Protein 6QE8 (pdb70)

Sequence (183 aa):
AGINYVQNYNGNLGDFTYDESAGTFSMYWEDGVSSDFVVGLGWTTGSSNAITYSAEYSASGSSSYLAVYGWVNYPQAEYYIVEDYGDYNPCSSSATSLGTVYSDGSTYQVCTDTRTNEPSITGTSTFTQYFSVRESSTRTSGTVTVANHFNFWAQHGFGNSDFNYQVMAVEAWSGAGSASVTISS

InterPro domains:
  IPR001137 Glycoside hydrolase family 11 [PR00911] (93-102)
  IPR001137 Glycoside hydrolase family 11 [PR00911] (103-113)
  IPR001137 Glycoside hydrolase family 11 [PR00911] (131-137)
  IPR001137 Glycoside hydrolase family 11 [PR00911] (151-156)
  IPR001137 Glycoside hydrolase family 11 [PR00911] (156-165)
  IPR001137 Glycoside hydrolase family 11 [PR00911] (179-187)
  IPR001137 Glycoside hydrolase family 11 [PTHR46828] (28-210)
  IPR013319 Glycoside hydrolase family 11/12 [G3DSA:2.60.120.180] (28-211)
  IPR013320 Concanavalin A-like le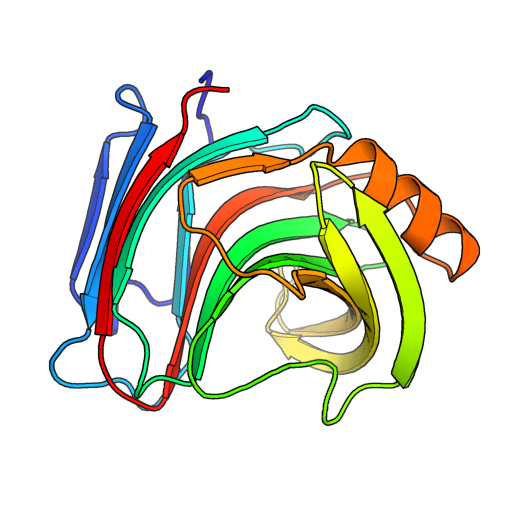ctin/glucanase domain superfamily [SSF49899] (31-209)
  IPR018208 Glycoside hydrolase family 11, active site 1 [PS00776] (103-113)
  IPR033119 Glycoside hydrolase family 11, active site 2 [PS00777] (194-205)
  IPR033123 Glycosyl hydrolase 11 domain [PF00457] (32-208)
  IPR033123 Glycosyl hydrolase 11 domain [PS51761] (19-210)

Organism: Aspergillus niger (NCBI:txid5061)

B-factor: mean 35.9, std 10.36, range [20.46, 87.87]

CATH classification: 2.60.120.180

Solvent-accessible surface area: 7650 Å² total; per-residue (Å²): 65,59,21,91,59,39,10,88,93,57,3,143,60,21,96,35,86,103,68,72,118,53,0,46,6,17,0,87,5,116,155,27,17,117,56,38,0,5,0,0,0,0,40,76,90,4,41,55,108,43,2,41,5,53,12,128,28,73,5,107,54,0,12,0,8,0,2,0,9,0,5,0,53,168,84,26,2,19,0,8,0,0,0,23,60,16,94,82,31,3,19,95,86,18,88,81,34,35,76,22,149,2,42,54,6,44,0,62,1,0,22,47,78,83,86,109,63,76,23,56,89,54,96,23,70,10,40,27,11,10,0,2,14,105,70,64,52,43,58,21,54,0,44,0,31,58,0,1,86,34,0,39,135,77,54,7,33,48,65,82,31,48,18,4,0,0,2,0,15,0,66,50,30,39,8,19,4,41,2,56,3,72,71

Radius of gyration: 14.86 Å; Cα contacts (8 Å, |Δi|>4): 510; chains: 1; bounding box: 32×35×30 Å

Foldseek 3Di:
DPWPDWAWFPLVQFPWADDRVQQKIKHFFAVKAQFKIKTFIHFQFDALDKWWKAKDWWAQFFQKFQWWWFWAPPPTETETEGQDGYDDDVLVPFAWPAWFDDFHFIWTKGKDWDAQPQDPVGGHIHMYIYTHTPPHDRTGMGSSNRRLVSVVVVPRPNDRIGTIGRIMMTNTHGIMMMMHIDD

Secondary structure (DSSP, 8-state):
----EEEEESGGGSEEEEETTTTEEEEE-TT-BSS-EEEEEEESS--S--EEEEEEEE-TTSEEEEEEEEEETTTTEEEEEEEEESS--HHHHSEEEEEEEETTEEEEEEEEEEEEEEETTEEEEEEEEEEEESS--SEEEE-HHHHHHHHHTTT---SSEEEEEEEEEEEEB--EEEEEE--

Structure (mmCIF, N/CA/C/O backbone):
data_6QE8
#
_entry.id   6QE8
#
_cell.length_a   67.508
_cell.length_b   67.508
_cell.length_c   165.752
_cell.angle_alpha   90.00
_cell.angle_beta   90.00
_cell.angle_gamma   120.00
#
_symmetry.space_group_name_H-M   'P 65 2 2'
#
loop_
_entity.id
_entity.type
_entity.pdbx_description
1 polymer 'Endo-1,4-beta-xylanase A'
2 non-polymer '2-(N-MORPHOLINO)-ETHANESULFONIC ACID'
3 non-polymer 'SULFATE ION'
4 non-polymer (1~{R},3~{S},4~{R},5~{R})-5-[(2~{S},3~{R},4~{S},5~{R})-3,4,5-tris(oxidanyl)oxan-2-yl]oxycyclohexane-1,2,3,4-tetrol
5 water water
#
loop_
_atom_site.group_PDB
_atom_site.id
_atom_site.type_symbol
_atom_site.label_atom_id
_atom_site.label_alt_id
_atom_site.label_comp_id
_atom_site.label_asym_id
_atom_site.label_entity_id
_atom_site.label_seq_id
_atom_site.pdbx_PDB_ins_code
_atom_site.Cartn_x
_atom_site.Cartn_y
_atom_site.Cartn_z
_atom_site.occupancy
_atom_site.B_iso_or_equiv
_atom_site.auth_seq_id
_atom_site.auth_comp_id
_atom_site.auth_asym_id
_atom_site.auth_atom_id
_atom_site.pdbx_PDB_model_num
ATOM 1 N N . ALA A 1 29 ? -27.802 28.202 7.880 1.00 53.61 29 ALA A N 1
ATOM 2 C CA . ALA A 1 29 ? -26.798 27.175 7.416 1.00 54.56 29 ALA A CA 1
ATOM 3 C C . ALA A 1 29 ? -26.659 26.060 8.468 1.00 52.91 29 ALA A C 1
ATOM 4 O O . ALA A 1 29 ? -26.337 24.895 8.082 1.00 50.50 29 ALA A O 1
ATOM 6 N N . GLY A 1 30 ? -26.910 26.366 9.745 1.00 46.83 30 GLY A N 1
ATOM 7 C CA . GLY A 1 30 ? -26.819 25.371 10.835 1.00 41.47 30 GLY A CA 1
ATOM 8 C C . GLY A 1 30 ? -25.376 24.944 11.071 1.00 38.01 30 GLY A C 1
ATOM 9 O O . GLY A 1 30 ? -25.163 23.807 11.533 1.00 43.51 30 GLY A O 1
ATOM 10 N N . ILE A 1 31 ? -24.419 25.847 10.842 1.00 37.80 31 ILE A N 1
ATOM 11 C CA . ILE A 1 31 ? -22.958 25.634 11.102 1.00 36.02 31 ILE A CA 1
ATOM 12 C C . ILE A 1 31 ? -22.824 25.213 12.569 1.00 41.35 31 ILE A C 1
ATOM 13 O O . ILE A 1 31 ? -23.443 25.879 13.442 1.00 36.21 31 ILE A O 1
ATOM 18 N N . ASN A 1 32 ? -22.136 24.108 12.852 1.00 33.98 32 ASN A N 1
ATOM 19 C CA . ASN A 1 32 ? -21.883 23.726 14.264 1.00 36.37 32 ASN A CA 1
ATOM 20 C C . ASN A 1 32 ? -20.432 23.251 14.388 1.00 36.08 32 ASN A C 1
ATOM 21 O O . ASN A 1 32 ? -20.030 22.824 15.467 1.00 32.20 32 ASN A O 1
ATOM 26 N N . TYR A 1 33 ? -19.628 23.422 13.350 1.00 31.92 33 TYR A N 1
ATOM 27 C CA . TYR A 1 33 ? -18.221 22.979 13.363 1.00 32.15 33 TYR A CA 1
ATOM 28 C C . TYR A 1 33 ? -17.338 24.035 12.720 1.00 30.46 33 TYR A C 1
ATOM 29 O O . TYR A 1 33 ? -17.608 24.477 11.595 1.00 32.60 33 TYR A O 1
ATOM 38 N N . VAL A 1 34 ? -16.246 24.361 13.390 1.00 30.68 34 VAL A N 1
ATOM 39 C CA . VAL A 1 34 ? -15.191 25.228 12.834 1.00 30.37 34 VAL A CA 1
ATOM 40 C C . VAL A 1 34 ? -13.946 24.404 12.490 1.00 32.37 34 VAL A C 1
ATOM 41 O O . VAL A 1 34 ? -13.347 23.840 13.413 1.00 29.92 34 VAL A O 1
ATOM 45 N N . GLN A 1 35 ? -13.531 24.413 11.222 1.00 33.01 35 GLN A N 1
ATOM 46 C CA . GLN A 1 35 ? -12.258 23.814 10.753 1.00 33.07 35 GLN A CA 1
ATOM 47 C C . GLN A 1 35 ? -11.129 24.827 10.910 1.00 34.00 35 GLN A C 1
ATOM 48 O O . GLN A 1 35 ? -11.172 25.918 10.322 1.00 30.98 35 GLN A O 1
ATOM 54 N N . ASN A 1 36 ? -10.101 24.450 11.642 1.00 31.67 36 ASN A N 1
ATOM 55 C CA . ASN A 1 36 ? -8.922 25.320 11.816 1.00 31.77 36 ASN A CA 1
ATOM 56 C C . ASN A 1 36 ? -7.696 24.433 11.956 1.00 33.07 36 ASN A C 1
ATOM 57 O O . ASN A 1 36 ? -7.360 24.100 13.073 1.00 34.86 36 ASN A O 1
ATOM 62 N N . TYR A 1 37 ? -7.101 24.044 10.850 1.00 32.96 37 TYR A N 1
ATOM 63 C CA . TYR A 1 37 ? -5.801 23.354 10.808 1.00 33.04 37 TYR A CA 1
ATOM 64 C C . TYR A 1 37 ? -4.775 24.379 10.367 1.00 38.08 37 TYR A C 1
ATOM 65 O O . TYR A 1 37 ? -4.715 24.624 9.178 1.00 34.44 37 TYR A O 1
ATOM 74 N N . ASN A 1 38 ? -4.034 24.929 11.324 1.00 37.14 38 ASN A N 1
ATOM 75 C CA . ASN A 1 38 ? -2.869 25.819 11.106 1.00 36.37 38 ASN A CA 1
ATOM 76 C C . ASN A 1 38 ? -3.375 27.138 10.506 1.00 36.71 38 ASN A C 1
ATOM 77 O O . ASN A 1 38 ? -2.695 27.676 9.656 1.00 35.10 38 ASN A O 1
ATOM 82 N N . GLY A 1 39 ? -4.550 27.601 10.910 1.00 32.72 39 GLY A N 1
ATOM 83 C CA . GLY A 1 39 ? -5.070 28.910 10.507 1.00 38.33 39 GLY A CA 1
ATOM 84 C C . GLY A 1 39 ? -4.071 30.013 10.834 1.00 39.21 39 GLY A C 1
ATOM 85 O O . GLY A 1 39 ? -4.107 31.035 10.158 1.00 38.83 39 GLY A O 1
ATOM 86 N N . ASN A 1 40 ? -3.182 29.816 11.813 1.00 38.77 40 ASN A N 1
ATOM 87 C CA . ASN A 1 40 ? -2.187 30.845 12.226 1.00 38.71 40 ASN A CA 1
ATOM 88 C C . ASN A 1 40 ? -1.074 30.952 11.170 1.00 41.75 40 ASN A C 1
ATOM 89 O O . ASN A 1 40 ? -0.149 31.769 11.379 1.00 38.35 40 ASN A O 1
ATOM 94 N N . LEU A 1 41 ? -1.133 30.195 10.063 1.00 40.27 41 LEU A N 1
ATOM 95 C CA . LEU A 1 41 ? -0.179 30.358 8.934 1.00 37.38 41 LEU A CA 1
ATOM 96 C C . LEU A 1 41 ? -0.538 31.646 8.197 1.00 43.83 41 LEU A C 1
ATOM 97 O O . LEU A 1 41 ? 0.339 32.189 7.491 1.00 43.51 41 LEU A O 1
ATOM 102 N N . GLY A 1 42 ? -1.742 32.154 8.437 1.00 37.46 42 GLY A N 1
ATOM 103 C CA . GLY A 1 42 ? -2.225 33.434 7.899 1.00 40.36 42 GLY A CA 1
ATOM 104 C C . GLY A 1 42 ? -3.255 34.056 8.819 1.00 39.32 42 GLY A C 1
ATOM 105 O O . GLY A 1 42 ? -3.126 33.890 10.042 1.00 44.06 42 GLY A O 1
ATOM 106 N N . ASP A 1 43 ? -4.271 34.704 8.254 1.00 40.08 43 ASP A N 1
ATOM 107 C CA . ASP A 1 43 ? -5.251 35.537 9.000 1.00 42.44 43 ASP A CA 1
ATOM 108 C C . ASP A 1 43 ? -6.632 34.940 8.770 1.00 39.44 43 ASP A C 1
ATOM 109 O O . ASP A 1 43 ? -7.244 35.241 7.761 1.00 38.13 43 ASP A O 1
ATOM 114 N N . PHE A 1 44 ? -7.031 34.018 9.643 1.00 39.01 44 PHE A N 1
ATOM 115 C CA . PHE A 1 44 ? -8.300 33.263 9.558 1.00 37.80 44 PHE A CA 1
ATOM 116 C C . PHE A 1 44 ? -9.280 34.006 10.451 1.00 35.01 44 PHE A C 1
ATOM 117 O O . PHE A 1 44 ? -8.926 34.256 11.588 1.00 41.13 44 PHE A O 1
ATOM 125 N N . THR A 1 45 ? -10.425 34.388 9.913 1.00 38.36 45 THR A N 1
ATOM 126 C CA . THR A 1 45 ? -11.550 35.017 10.627 1.00 39.20 45 THR A CA 1
ATOM 127 C C . THR A 1 45 ? -12.801 34.240 10.314 1.00 37.88 45 THR A C 1
ATOM 128 O O . THR A 1 45 ? -12.931 33.827 9.178 1.00 42.20 45 THR A O 1
ATOM 132 N N . TYR A 1 46 ? -13.708 34.108 11.278 1.00 36.55 46 TYR A N 1
ATOM 133 C CA . TYR A 1 46 ? -14.995 33.418 11.050 1.00 34.22 46 TYR A CA 1
ATOM 134 C C . TYR A 1 46 ? -16.060 33.961 11.979 1.00 36.78 46 TYR A C 1
ATOM 135 O O . TYR A 1 46 ? -15.735 34.477 13.096 1.00 39.50 46 TYR A O 1
ATOM 144 N N . ASP A 1 47 ? -17.289 33.691 11.558 1.00 37.78 47 ASP A N 1
ATOM 145 C CA . ASP A 1 47 ? -18.503 33.896 12.366 1.00 38.74 47 ASP A CA 1
ATOM 146 C C . ASP A 1 47 ? -19.439 32.732 12.053 1.00 36.19 47 ASP A C 1
ATOM 147 O O . ASP A 1 47 ? -19.999 32.729 10.961 1.00 36.07 47 ASP A O 1
ATOM 152 N N . GLU A 1 48 ? -19.576 31.769 12.978 1.00 37.57 48 GLU A N 1
ATOM 153 C CA . GLU A 1 48 ? -20.417 30.555 12.782 1.00 41.88 48 GLU A CA 1
ATOM 154 C C . GLU A 1 48 ? -21.859 30.901 12.441 1.00 40.13 48 GLU A C 1
ATOM 155 O O . GLU A 1 48 ? -22.391 30.279 11.534 1.00 39.84 48 GLU A O 1
ATOM 161 N N . SER A 1 49 ? -22.542 31.749 13.214 1.00 45.40 49 SER A N 1
ATOM 162 C CA . SER A 1 49 ? -24.012 31.978 13.016 1.00 45.83 49 SER A CA 1
ATOM 163 C C . SER A 1 49 ? -24.267 32.746 11.709 1.00 43.10 49 SER A C 1
ATOM 164 O O . SER A 1 49 ? -25.357 32.579 11.130 1.00 44.25 49 SER A O 1
ATOM 167 N N . ALA A 1 50 ? -23.305 33.547 11.235 1.00 46.78 50 ALA A N 1
ATOM 168 C CA . ALA A 1 50 ? -23.368 34.186 9.890 1.00 44.44 50 ALA A CA 1
ATOM 169 C C . ALA A 1 50 ? -23.007 33.160 8.795 1.00 43.67 50 ALA A C 1
ATOM 170 O O . ALA A 1 50 ? -23.436 33.293 7.635 1.00 43.01 50 ALA A O 1
ATOM 172 N N . GLY A 1 51 ? -22.218 32.148 9.123 1.00 41.59 51 GLY A N 1
ATOM 173 C CA . GLY A 1 51 ? -21.753 31.210 8.088 1.00 38.16 51 GLY A CA 1
ATOM 174 C C . GLY A 1 51 ? -20.735 31.858 7.181 1.00 35.21 51 GLY A C 1
ATOM 175 O O . GLY A 1 51 ? -20.719 31.521 5.989 1.00 38.36 51 GLY A O 1
ATOM 176 N N . THR A 1 52 ? -19.851 32.677 7.737 1.00 33.89 52 THR A N 1
ATOM 177 C CA . THR A 1 52 ? -18.863 33.428 6.949 1.00 36.14 52 THR A CA 1
ATOM 178 C C . THR A 1 52 ? -17.488 33.103 7.502 1.00 34.83 52 THR A C 1
ATOM 179 O O . THR A 1 52 ? -17.352 32.945 8.718 1.00 35.23 52 THR A O 1
ATOM 183 N N . PHE A 1 53 ? -16.484 33.092 6.638 1.00 35.13 53 PHE A N 1
ATOM 184 C CA . PHE A 1 53 ? -15.091 33.135 7.091 1.00 33.17 53 PHE A CA 1
ATOM 185 C C . PHE A 1 53 ? -14.250 33.785 6.022 1.00 32.07 53 PHE A C 1
ATOM 186 O O . PHE A 1 53 ? -14.643 33.785 4.847 1.00 34.91 53 PHE A O 1
ATOM 194 N N . SER A 1 54 ? -13.034 34.149 6.413 1.00 34.20 54 SER A N 1
ATOM 195 C CA . SER A 1 54 ? -12.047 34.645 5.438 1.00 33.46 54 SER A CA 1
ATOM 196 C C . SER A 1 54 ? -10.668 34.164 5.859 1.00 33.40 54 SER A C 1
ATOM 197 O O . SER A 1 54 ? -10.434 33.877 7.050 1.00 34.95 54 SER A O 1
ATOM 200 N N . MET A 1 55 ? -9.783 34.093 4.897 1.00 32.42 55 MET A N 1
ATOM 201 C CA . MET A 1 55 ? -8.425 33.596 5.117 1.00 34.75 55 MET A CA 1
ATOM 202 C C . MET A 1 55 ? -7.539 34.399 4.172 1.00 36.79 55 MET A C 1
ATOM 203 O O . MET A 1 55 ? -7.773 34.310 2.946 1.00 37.60 55 MET A O 1
ATOM 208 N N . TYR A 1 56 ? -6.591 35.158 4.732 1.00 38.68 56 TYR A N 1
ATOM 209 C CA . TYR A 1 56 ? -5.593 35.939 3.970 1.00 38.77 56 TYR A CA 1
ATOM 210 C C . TYR A 1 56 ? -4.230 35.291 4.195 1.00 37.36 56 TYR A C 1
ATOM 211 O O . TYR A 1 56 ? -3.819 35.098 5.363 1.00 38.05 56 TYR A O 1
ATOM 220 N N . TRP A 1 57 ? -3.557 34.940 3.111 1.00 35.21 57 TRP A N 1
ATOM 221 C CA . TRP A 1 57 ? -2.160 34.482 3.189 1.00 34.83 57 TRP A CA 1
ATOM 222 C C . TRP A 1 57 ? -1.336 35.179 2.104 1.00 37.60 57 TRP A C 1
ATOM 223 O O . TRP A 1 57 ? -0.533 34.521 1.428 1.00 35.66 57 TRP A O 1
ATOM 234 N N . GLU A 1 58 ? -1.460 36.502 2.030 1.00 38.86 58 GLU A N 1
ATOM 235 C CA . GLU A 1 58 ? -0.859 37.308 0.935 1.00 42.54 58 GLU A CA 1
ATOM 236 C C . GLU A 1 58 ? 0.670 37.352 1.058 1.00 37.00 58 GLU A C 1
ATOM 237 O O . GLU A 1 58 ? 1.297 37.628 0.044 1.00 39.83 58 GLU A O 1
ATOM 243 N N . ASP A 1 59 ? 1.264 37.057 2.216 1.00 33.82 59 ASP A N 1
ATOM 244 C CA . ASP A 1 59 ? 2.747 36.965 2.351 1.00 38.09 59 ASP A CA 1
ATOM 245 C C . ASP A 1 59 ? 3.244 35.553 1.998 1.00 41.42 59 ASP A C 1
ATOM 246 O O . ASP A 1 59 ? 4.483 35.311 2.044 1.00 38.80 59 ASP A O 1
ATOM 251 N N . GLY A 1 60 ? 2.333 34.631 1.666 1.00 37.11 60 GLY A N 1
ATOM 252 C CA . GLY A 1 60 ? 2.686 33.243 1.307 1.00 37.82 60 GLY A CA 1
ATOM 253 C C . GLY A 1 60 ? 2.755 32.334 2.528 1.00 35.90 60 GLY A C 1
ATOM 254 O O . GLY A 1 60 ? 2.768 32.843 3.662 1.00 32.98 60 GLY A O 1
ATOM 255 N N . VAL A 1 61 ? 2.728 31.022 2.292 1.00 40.32 61 VAL A N 1
ATOM 256 C CA . VAL A 1 61 ? 2.853 29.969 3.338 1.00 38.37 61 VAL A CA 1
ATOM 257 C C . VAL A 1 61 ? 3.822 28.904 2.822 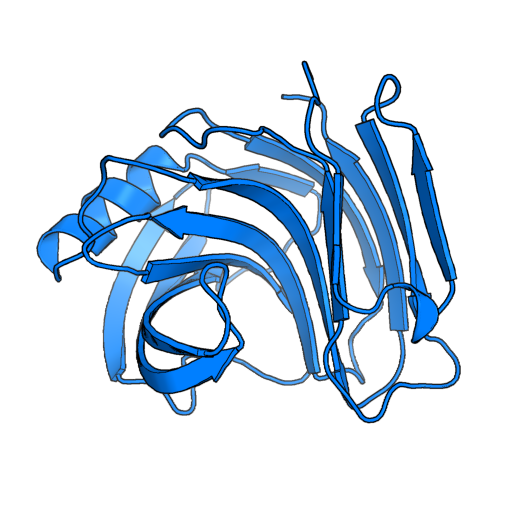1.00 39.75 61 VAL A C 1
ATOM 258 O O . VAL A 1 61 ? 3.881 28.682 1.590 1.00 46.08 61 VAL A O 1
ATOM 262 N N . SER A 1 62 ? 4.540 28.240 3.723 1.00 46.89 62 SER A N 1
ATOM 263 C CA . SER A 1 62 ? 5.483 27.140 3.370 1.00 52.81 62 SER A CA 1
ATOM 264 C C . SER A 1 62 ? 4.911 25.771 3.783 1.00 52.43 62 SER A C 1
ATOM 265 O O . SER A 1 62 ? 5.541 24.728 3.429 1.00 46.33 62 SER A O 1
ATOM 268 N N . SER A 1 63 ? 3.786 25.750 4.506 1.00 44.20 63 SER A N 1
ATOM 269 C CA . SER A 1 63 ? 3.151 24.497 4.984 1.00 45.72 63 SER A CA 1
ATOM 270 C C . SER A 1 63 ? 1.628 24.625 4.924 1.00 42.91 63 SER A C 1
ATOM 271 O O . SER A 1 63 ? 1.108 25.730 4.659 1.00 40.21 63 SER A O 1
ATOM 274 N N . ASP A 1 64 ? 0.955 23.492 5.093 1.00 38.83 64 ASP A N 1
ATOM 275 C CA . ASP A 1 64 ? -0.488 23.355 4.782 1.00 37.57 64 ASP A CA 1
ATOM 276 C C . ASP A 1 64 ? -1.340 24.021 5.852 1.00 36.91 64 ASP A C 1
ATOM 277 O O . ASP A 1 64 ? -1.122 23.743 7.034 1.00 38.35 64 ASP A O 1
ATOM 282 N N . PHE A 1 65 ? -2.373 24.769 5.460 1.00 35.67 65 PHE A N 1
ATOM 283 C CA . PHE A 1 65 ? -3.533 25.056 6.344 1.00 31.37 65 PHE A CA 1
ATOM 284 C C . PHE A 1 65 ? -4.821 24.594 5.668 1.00 31.41 65 PHE A C 1
ATOM 285 O O . PHE A 1 65 ? -4.865 24.495 4.425 1.00 31.87 65 PHE A O 1
ATOM 293 N N . VAL A 1 66 ? -5.825 24.286 6.480 1.00 31.60 66 VAL A N 1
ATOM 294 C CA . VAL A 1 66 ? -7.213 24.001 6.017 1.00 33.15 66 VAL A CA 1
ATOM 295 C C . VAL A 1 66 ? -8.150 24.671 7.004 1.00 33.32 66 VAL A C 1
ATOM 296 O O . VAL A 1 66 ? -8.129 24.318 8.214 1.00 31.97 66 VAL A O 1
ATOM 300 N N . VAL A 1 67 ? -8.945 25.623 6.525 1.00 30.83 67 VAL A N 1
ATOM 301 C CA . VAL A 1 67 ? -9.831 26.396 7.417 1.00 30.62 67 VAL A CA 1
ATOM 302 C C . VAL A 1 67 ? -11.185 26.452 6.740 1.00 31.25 67 VAL A C 1
ATOM 303 O O . VAL A 1 67 ? -11.205 26.441 5.512 1.00 30.70 67 VAL A O 1
ATOM 307 N N . GLY A 1 68 ? -12.239 26.551 7.544 1.00 31.76 68 GLY A N 1
ATOM 308 C CA . GLY A 1 68 ? -13.615 26.666 7.051 1.00 32.24 68 GLY A CA 1
ATOM 309 C C . GLY A 1 68 ? -14.658 26.432 8.128 1.00 29.60 68 GLY A C 1
ATOM 310 O O . GLY A 1 68 ? -14.323 26.467 9.319 1.00 33.15 68 GLY A O 1
ATOM 311 N N . LEU A 1 69 ? -15.895 26.280 7.681 1.00 31.95 69 LEU A N 1
ATOM 312 C CA . LEU A 1 69 ? -17.093 26.130 8.527 1.00 30.92 69 LEU A CA 1
ATOM 313 C C . LEU A 1 69 ? -17.941 25.024 7.948 1.00 28.45 69 LEU A C 1
ATOM 314 O O . LEU A 1 69 ? -17.933 24.813 6.706 1.00 31.29 69 LEU A O 1
ATOM 319 N N . GLY A 1 70 ? -18.632 24.295 8.819 1.00 26.28 70 GLY A N 1
ATOM 320 C CA . GLY A 1 70 ? -19.673 23.348 8.406 1.00 26.48 70 GLY A CA 1
ATOM 321 C C . GLY A 1 70 ? -20.241 22.555 9.569 1.00 31.86 70 GLY A C 1
ATOM 322 O O . GLY A 1 70 ? -20.754 23.183 10.512 1.00 28.28 70 GLY A O 1
ATOM 323 N N . TRP A 1 71 ? -20.212 21.214 9.483 1.00 30.63 71 TRP A N 1
ATOM 324 C CA . TRP A 1 71 ? -21.047 20.322 10.324 1.00 31.72 71 TRP A CA 1
ATOM 325 C C . TRP A 1 71 ? -20.180 19.244 10.972 1.00 32.20 71 TRP A C 1
ATOM 326 O O . TRP A 1 71 ? -19.265 18.729 10.318 1.00 27.94 71 TRP A O 1
ATOM 337 N N . THR A 1 72 ? -20.462 18.981 12.234 1.00 29.62 72 THR A N 1
ATOM 338 C CA . THR A 1 72 ? -19.785 17.963 13.054 1.00 28.41 72 THR A CA 1
ATOM 339 C C . THR A 1 72 ? -19.831 16.611 12.362 1.00 26.31 72 THR A C 1
ATOM 340 O O . THR A 1 72 ? -18.822 15.876 12.400 1.00 31.05 72 THR A O 1
ATOM 344 N N . THR A 1 73 ? -20.978 16.243 11.825 1.00 29.08 73 THR A N 1
ATOM 345 C CA . THR A 1 73 ? -21.184 14.978 11.097 1.00 30.14 73 THR A CA 1
ATOM 346 C C . THR A 1 73 ? -21.627 15.299 9.678 1.00 29.90 73 THR A C 1
ATOM 347 O O . THR A 1 73 ? -22.725 15.895 9.492 1.00 29.44 73 THR A O 1
ATOM 351 N N . GLY A 1 74 ? -20.820 14.886 8.711 1.00 27.01 74 GLY A N 1
ATOM 352 C CA . GLY A 1 74 ? -21.146 15.026 7.290 1.00 30.94 74 GLY A CA 1
ATOM 353 C C . GLY A 1 74 ? -22.360 14.239 6.901 1.00 29.78 74 GLY A C 1
ATOM 354 O O . GLY A 1 74 ? -22.722 13.231 7.571 1.00 30.15 74 GLY A O 1
ATOM 355 N N . SER A 1 75 ? -22.920 14.600 5.757 1.00 30.17 75 SER A N 1
ATOM 356 C CA . SER A 1 75 ? -23.960 13.791 5.085 1.00 31.70 75 SER A CA 1
ATOM 357 C C . SER A 1 75 ? -23.907 14.044 3.571 1.00 29.55 75 SER A C 1
ATOM 358 O O . SER A 1 75 ? -23.103 14.847 3.137 1.00 28.09 75 SER A O 1
ATOM 361 N N . SER A 1 76 ? -24.820 13.446 2.832 1.00 28.60 76 SER A N 1
ATOM 362 C CA . SER A 1 76 ? -24.960 13.651 1.374 1.00 29.80 76 SER A CA 1
ATOM 363 C C . SER A 1 76 ? -25.775 14.919 1.051 1.00 32.44 76 SER A C 1
ATOM 364 O O . SER A 1 76 ? -25.991 15.178 -0.158 1.00 32.67 76 SER A O 1
ATOM 367 N N . ASN A 1 77 ? -26.149 15.715 2.037 1.00 30.11 77 ASN A N 1
ATOM 368 C CA . ASN A 1 77 ? -26.892 16.985 1.805 1.00 35.07 77 ASN A CA 1
ATOM 369 C C . ASN A 1 77 ? -26.077 17.943 0.923 1.00 34.57 77 ASN A C 1
ATOM 370 O O . ASN A 1 77 ? -24.848 18.100 1.115 1.00 31.74 77 ASN A O 1
ATOM 375 N N . ALA A 1 78 ? -26.769 18.658 0.038 1.00 35.42 78 ALA A N 1
ATOM 376 C CA . ALA A 1 78 ? -26.145 19.640 -0.862 1.00 34.21 78 ALA A CA 1
ATOM 377 C C . ALA A 1 78 ? -25.625 20.807 -0.040 1.00 30.39 78 ALA A C 1
ATOM 378 O O . ALA A 1 78 ? -26.180 21.139 1.041 1.00 30.65 78 ALA A O 1
ATOM 380 N N . ILE A 1 79 ? -24.558 21.399 -0.526 1.00 27.65 79 ILE A N 1
ATOM 381 C CA . ILE A 1 79 ? -23.917 22.570 0.103 1.00 30.98 79 ILE A CA 1
ATOM 382 C C . ILE A 1 79 ? -23.953 23.739 -0.884 1.00 29.82 79 ILE A C 1
ATOM 383 O O . ILE A 1 79 ? -23.547 23.515 -2.049 1.00 31.74 79 ILE A O 1
ATOM 388 N N . THR A 1 80 ? -24.376 24.910 -0.409 1.00 33.41 80 THR A N 1
ATOM 389 C CA . THR A 1 80 ? -24.504 26.164 -1.210 1.00 33.24 80 THR A CA 1
ATOM 390 C C . THR A 1 80 ? -23.567 27.227 -0.632 1.00 35.20 80 THR A C 1
ATOM 391 O O . THR A 1 80 ? -23.581 27.541 0.592 1.00 32.64 80 THR A O 1
ATOM 395 N N . TYR A 1 81 ? -22.724 27.779 -1.485 1.00 30.03 81 TYR A N 1
ATOM 396 C CA . TYR A 1 81 ? -21.709 28.733 -1.025 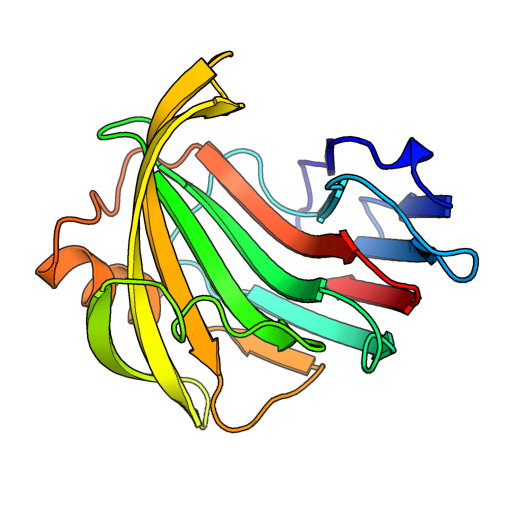1.00 33.23 81 TYR A CA 1
ATOM 397 C C . TYR A 1 81 ? -21.636 29.914 -1.991 1.00 29.57 81 TYR A C 1
ATOM 398 O O . TYR A 1 81 ? -22.063 29.786 -3.146 1.00 30.46 81 TYR A O 1
ATOM 407 N N . SER A 1 82 ? -20.919 30.946 -1.552 1.00 34.70 82 SER A N 1
ATOM 408 C CA . SER A 1 82 ? -20.373 31.983 -2.447 1.00 39.06 82 SER A CA 1
ATOM 409 C C . SER A 1 82 ? -19.094 32.548 -1.840 1.00 38.58 82 SER A C 1
ATOM 410 O O . SER A 1 82 ? -18.940 32.611 -0.567 1.00 41.78 82 SER A O 1
ATOM 413 N N . ALA A 1 83 ? -18.158 32.876 -2.707 1.00 35.14 83 ALA A N 1
ATOM 414 C CA . ALA A 1 83 ? -16.800 33.234 -2.279 1.00 35.97 83 ALA A CA 1
ATOM 415 C C . ALA A 1 83 ? -16.170 34.286 -3.190 1.00 35.62 83 ALA A C 1
ATOM 416 O O . ALA A 1 83 ? -16.485 34.315 -4.392 1.00 38.98 83 ALA A O 1
ATOM 418 N N . GLU A 1 84 ? -15.231 35.021 -2.607 1.00 38.67 84 GLU A N 1
ATOM 419 C CA . GLU A 1 84 ? -14.124 35.693 -3.331 1.00 44.43 84 GLU A CA 1
ATOM 420 C C . GLU A 1 84 ? -12.940 34.771 -3.110 1.00 42.67 84 GLU A C 1
ATOM 421 O O . GLU A 1 84 ? -12.724 34.386 -1.955 1.00 39.92 84 GLU A O 1
ATOM 427 N N . TYR A 1 85 ? -12.262 34.388 -4.174 1.00 34.70 85 TYR A N 1
ATOM 428 C CA . TYR A 1 85 ? -11.149 33.428 -4.079 1.00 34.95 85 TYR A CA 1
ATOM 429 C C . TYR A 1 85 ? -10.103 33.888 -5.074 1.00 34.70 85 TYR A C 1
ATOM 430 O O . TYR A 1 85 ? -10.366 33.927 -6.293 1.00 39.79 85 TYR A O 1
ATOM 439 N N . SER A 1 86 ? -8.944 34.234 -4.549 1.00 37.71 86 SER A N 1
ATOM 440 C CA . SER A 1 86 ? -7.819 34.758 -5.340 1.00 40.87 86 SER A CA 1
ATOM 441 C C . SER A 1 86 ? -6.570 33.960 -4.976 1.00 40.99 86 SER A C 1
ATOM 442 O O . SER A 1 86 ? -5.888 34.310 -3.989 1.00 46.20 86 SER A O 1
ATOM 445 N N . ALA A 1 87 ? -6.316 32.886 -5.712 1.00 35.80 87 ALA A N 1
ATOM 446 C CA . ALA A 1 87 ? -5.277 31.908 -5.357 1.00 42.02 87 ALA A CA 1
ATOM 447 C C . ALA A 1 87 ? -4.462 31.540 -6.594 1.00 44.04 87 ALA A C 1
ATOM 448 O O . ALA A 1 87 ? -3.827 30.457 -6.573 1.00 37.41 87 ALA A O 1
ATOM 450 N N . SER A 1 88 ? -4.421 32.383 -7.642 1.00 41.23 88 SER A N 1
ATOM 451 C CA . SER A 1 88 ? -3.828 31.926 -8.923 1.00 45.20 88 SER A CA 1
ATOM 452 C C . SER A 1 88 ? -2.361 31.532 -8.697 1.00 41.68 88 SER A C 1
ATOM 453 O O . SER A 1 88 ? -1.900 30.563 -9.346 1.00 49.08 88 SER A O 1
ATOM 456 N N . GLY A 1 89 ? -1.627 32.209 -7.815 1.00 40.75 89 GLY A N 1
ATOM 457 C CA . GLY A 1 89 ? -0.211 31.827 -7.645 1.00 44.63 89 GLY A CA 1
ATOM 458 C C . GLY A 1 89 ? 0.014 30.860 -6.491 1.00 46.17 89 GLY A C 1
ATOM 459 O O . GLY A 1 89 ? 1.147 30.824 -5.997 1.00 45.58 89 GLY A O 1
ATOM 460 N N . SER A 1 90 ? -1.007 30.123 -6.036 1.00 41.55 90 SER A N 1
ATOM 461 C CA . SER A 1 90 ? -0.920 29.356 -4.764 1.00 38.43 90 SER A CA 1
ATOM 462 C C . SER A 1 90 ? -1.302 27.894 -4.990 1.00 37.15 90 SER A C 1
ATOM 463 O O . SER A 1 90 ? -2.247 27.625 -5.740 1.00 30.83 90 SER A O 1
ATOM 466 N N . SER A 1 91 ? -0.610 26.964 -4.334 1.00 35.86 91 SER A N 1
ATOM 467 C CA . SER A 1 91 ? -1.093 25.567 -4.225 1.00 33.74 91 SER A CA 1
ATOM 468 C C . SER A 1 91 ? -2.236 25.560 -3.203 1.00 31.87 91 SER A C 1
ATOM 469 O O . SER A 1 91 ? -1.967 25.499 -1.992 1.00 33.39 91 SER A O 1
ATOM 472 N N . SER A 1 92 ? -3.477 25.721 -3.685 1.00 30.16 92 SER A N 1
ATOM 473 C CA . SER A 1 92 ? -4.669 26.084 -2.880 1.00 27.92 92 SER A CA 1
ATOM 474 C C . SER A 1 92 ? -5.940 25.500 -3.496 1.00 26.50 92 SER A C 1
ATOM 475 O O . SER A 1 92 ? -5.997 25.315 -4.725 1.00 28.66 92 SER A O 1
ATOM 478 N N . TYR A 1 93 ? -6.913 25.192 -2.645 1.00 28.87 93 TYR A N 1
ATOM 479 C CA . TYR A 1 93 ? -8.269 24.775 -3.059 1.00 27.96 93 TYR A CA 1
ATOM 480 C C . TYR A 1 93 ? -9.312 25.645 -2.354 1.00 27.87 93 TYR A C 1
ATOM 481 O O . TYR A 1 93 ? -9.142 26.040 -1.184 1.00 29.50 93 TYR A O 1
ATOM 490 N N . LEU A 1 94 ? -10.417 25.833 -3.048 1.00 28.09 94 LEU A N 1
ATOM 491 C CA . LEU A 1 94 ? -11.751 26.180 -2.505 1.00 26.76 94 LEU A CA 1
ATOM 492 C C . LEU A 1 94 ? -12.613 24.938 -2.708 1.00 24.77 94 LEU A C 1
ATOM 493 O O . LEU A 1 94 ? -12.782 24.513 -3.856 1.00 26.57 94 LEU A O 1
ATOM 498 N N . ALA A 1 95 ? -13.044 24.297 -1.633 1.00 26.42 95 ALA A N 1
ATOM 499 C CA . ALA A 1 95 ? -13.555 22.908 -1.722 1.00 28.87 95 ALA A CA 1
ATOM 500 C C . ALA A 1 95 ? -14.550 22.578 -0.623 1.00 25.93 95 ALA A C 1
ATOM 501 O O . ALA A 1 95 ? -14.367 23.028 0.506 1.00 27.74 95 ALA A O 1
ATOM 503 N N . VAL A 1 96 ? -15.464 21.670 -0.925 1.00 25.96 96 VAL A N 1
ATOM 504 C CA . VAL A 1 96 ? -16.113 20.854 0.121 1.00 26.64 96 VAL A CA 1
ATOM 505 C C . VAL A 1 96 ? -15.031 19.869 0.595 1.00 29.31 96 VAL A C 1
ATOM 506 O O . VAL A 1 96 ? -14.363 19.285 -0.270 1.00 26.78 96 VAL A O 1
ATOM 510 N 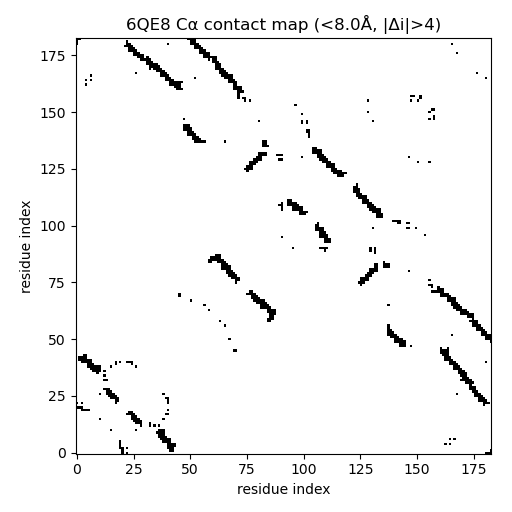N . TYR A 1 97 ? -14.879 19.713 1.903 1.00 27.09 97 TYR A N 1
ATOM 511 C CA . TYR A 1 97 ? -13.762 18.960 2.521 1.00 24.58 97 TYR A CA 1
ATOM 512 C C . TYR A 1 97 ? -14.319 18.210 3.719 1.00 25.47 97 TYR A C 1
ATOM 513 O O . TYR A 1 97 ? -15.084 18.831 4.507 1.00 24.16 97 TYR A O 1
ATOM 522 N N . GLY A 1 98 ? -13.989 16.921 3.843 1.00 23.72 98 GLY A N 1
ATOM 523 C CA . GLY A 1 98 ? -14.412 16.180 5.038 1.00 21.57 98 GLY A CA 1
ATOM 524 C C . GLY A 1 98 ? -13.752 14.819 5.105 1.00 24.12 98 GLY A C 1
ATOM 525 O O . GLY A 1 98 ? -12.851 14.498 4.276 1.00 22.37 98 GLY A O 1
ATOM 526 N N . TRP A 1 99 ? -14.178 14.057 6.077 1.00 23.12 99 TRP A N 1
ATOM 527 C CA . TRP A 1 99 ? -13.638 12.706 6.333 1.00 23.08 99 TRP A CA 1
ATOM 528 C C . TRP A 1 99 ? -14.766 11.691 6.447 1.00 23.99 99 TRP A C 1
ATOM 529 O O . TRP A 1 99 ? -15.850 12.048 6.925 1.00 24.13 99 TRP A O 1
ATOM 540 N N . VAL A 1 100 ? -14.408 10.441 6.164 1.00 23.58 100 VAL A N 1
ATOM 541 C CA . VAL A 1 100 ? -15.126 9.223 6.603 1.00 23.32 100 VAL A CA 1
ATOM 542 C C . VAL A 1 100 ? -14.289 8.619 7.734 1.00 24.24 100 VAL A C 1
ATOM 543 O O . VAL A 1 100 ? -13.066 8.465 7.558 1.00 23.05 100 VAL A O 1
ATOM 547 N N . ASN A 1 101 ? -14.913 8.294 8.859 1.00 23.14 101 ASN A N 1
ATOM 548 C CA . ASN A 1 101 ? -14.200 7.706 10.013 1.00 24.87 101 ASN A CA 1
ATOM 549 C C . ASN A 1 101 ? -13.467 6.445 9.568 1.00 23.99 101 ASN A C 1
ATOM 550 O O . ASN A 1 101 ? -12.282 6.291 9.919 1.00 24.39 101 ASN A O 1
ATOM 555 N N . TYR A 1 102 ? -14.178 5.549 8.909 1.00 21.93 102 TYR A N 1
ATOM 556 C CA . TYR A 1 102 ? -13.704 4.161 8.705 1.00 24.24 102 TYR A CA 1
ATOM 557 C C . TYR A 1 102 ? -14.561 3.502 7.645 1.00 25.88 102 TYR A C 1
ATOM 558 O O . TYR A 1 102 ? -15.786 3.552 7.750 1.00 23.77 102 TYR A O 1
ATOM 567 N N . PRO A 1 103 ? -13.970 2.826 6.645 1.00 25.53 103 PRO A N 1
ATOM 568 C CA . PRO A 1 103 ? -12.536 2.921 6.325 1.00 24.25 103 PRO A CA 1
ATOM 569 C C . PRO A 1 103 ? -12.134 4.393 6.143 1.00 25.46 103 PRO A C 1
ATOM 570 O O . PRO A 1 103 ? -12.874 5.167 5.553 1.00 23.50 103 PRO A O 1
ATOM 574 N N . GLN A 1 104 ? -10.981 4.759 6.679 1.00 22.76 104 GLN A N 1
ATOM 575 C CA . GLN A 1 104 ? -10.628 6.176 6.868 1.00 22.61 104 GLN A CA 1
ATOM 576 C C . GLN A 1 104 ? -10.397 6.830 5.503 1.00 24.18 104 GLN A C 1
ATOM 577 O O . GLN A 1 104 ? -9.648 6.263 4.658 1.00 23.05 104 GLN A O 1
ATOM 583 N N . ALA A 1 105 ? -11.031 7.986 5.254 1.00 22.87 105 ALA A N 1
ATOM 584 C CA . ALA A 1 105 ? -10.897 8.681 3.943 1.00 23.08 105 ALA A CA 1
ATOM 585 C C . ALA A 1 10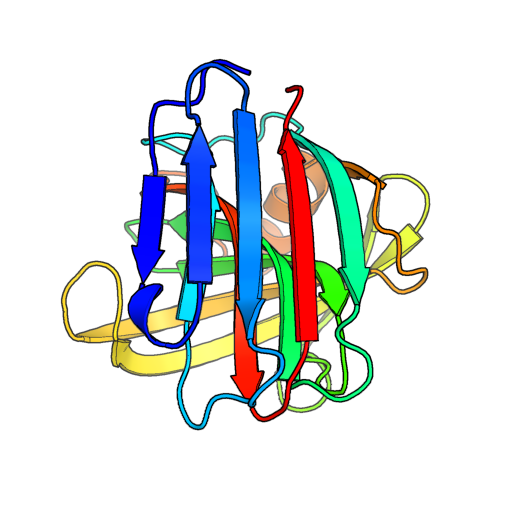5 ? -11.007 10.184 4.154 1.00 25.18 105 ALA A C 1
ATOM 586 O O . ALA A 1 105 ? -11.828 10.605 4.966 1.00 23.55 105 ALA A O 1
ATOM 588 N N . GLU A 1 106 ? -10.161 10.912 3.456 1.00 23.81 106 GLU A N 1
ATOM 589 C CA . GLU A 1 106 ? -10.177 12.382 3.346 1.00 25.77 106 GLU A CA 1
ATOM 590 C C . GLU A 1 106 ? -10.708 12.702 1.966 1.00 24.02 106 GLU A C 1
ATOM 591 O O . GLU A 1 106 ? -10.176 12.126 0.996 1.00 23.62 106 GLU A O 1
ATOM 597 N N . TYR A 1 107 ? -11.686 13.614 1.837 1.00 21.97 107 TYR A N 1
ATOM 598 C CA . TYR A 1 107 ? -12.297 13.871 0.520 1.00 22.56 107 TYR A CA 1
ATOM 599 C C . TYR A 1 107 ? -12.427 15.368 0.267 1.00 23.30 107 TYR A C 1
ATOM 600 O O . TYR A 1 107 ? -12.509 16.143 1.202 1.00 22.91 107 TYR A O 1
ATOM 609 N N . TYR A 1 108 ? -12.454 15.693 -1.026 1.00 23.82 108 TYR A N 1
ATOM 610 C CA . TYR A 1 108 ? -12.565 17.066 -1.566 1.00 27.07 108 TYR A CA 1
ATOM 611 C C . TYR A 1 108 ? -13.488 17.096 -2.774 1.00 26.86 108 TYR A C 1
ATOM 612 O O . TYR A 1 108 ? -13.362 16.274 -3.699 1.00 26.19 108 TYR A O 1
ATOM 621 N N . ILE A 1 109 ? -14.345 18.100 -2.813 1.00 25.02 109 ILE A N 1
ATOM 622 C CA . ILE A 1 109 ? -15.042 18.479 -4.052 1.00 25.16 109 ILE A CA 1
ATOM 623 C C . ILE A 1 109 ? -14.513 19.869 -4.358 1.00 23.20 109 ILE A C 1
ATOM 624 O O . ILE A 1 109 ? -14.912 20.791 -3.645 1.00 25.18 109 ILE A O 1
ATOM 629 N N . VAL A 1 110 ? -13.527 19.942 -5.251 1.00 24.94 110 VAL A N 1
ATOM 630 C CA . VAL A 1 110 ? -12.751 21.179 -5.494 1.00 24.76 110 VAL A CA 1
ATOM 631 C C . VAL A 1 110 ? -13.542 21.999 -6.521 1.00 29.25 110 VAL A C 1
ATOM 632 O O . VAL A 1 110 ? -13.691 21.527 -7.687 1.00 25.83 110 VAL A O 1
ATOM 636 N N . GLU A 1 111 ? -13.964 23.186 -6.108 1.00 27.14 111 GLU A N 1
ATOM 637 C CA . GLU A 1 111 ? -14.779 24.104 -6.947 1.00 29.18 111 GLU A CA 1
ATOM 638 C C . GLU A 1 111 ? -13.879 25.044 -7.716 1.00 28.70 111 GLU A C 1
ATOM 639 O O . GLU A 1 111 ? -14.151 25.317 -8.919 1.00 31.01 111 GLU A O 1
ATOM 645 N N . ASP A 1 112 ? -12.836 25.509 -7.054 1.00 30.02 112 ASP A N 1
ATOM 646 C CA . ASP A 1 112 ? -11.789 26.320 -7.706 1.00 27.91 112 ASP A CA 1
ATOM 647 C C . ASP A 1 112 ? -10.459 25.991 -7.044 1.00 33.28 112 ASP A C 1
ATOM 648 O O . ASP A 1 112 ? -10.443 25.440 -5.917 1.00 29.04 112 ASP A O 1
ATOM 653 N N . TYR A 1 113 ? -9.371 26.326 -7.713 1.00 29.90 113 TYR A N 1
ATOM 654 C CA . TYR A 1 113 ? -8.020 26.053 -7.190 1.00 30.04 113 TYR A CA 1
ATOM 655 C C . TYR A 1 113 ? -7.008 26.950 -7.901 1.00 33.88 113 TYR A C 1
ATOM 656 O O . TYR A 1 113 ? -7.395 27.674 -8.868 1.00 31.46 113 TYR A O 1
ATOM 665 N N . GLY A 1 114 ? -5.754 26.871 -7.443 1.00 32.20 114 GLY A N 1
ATOM 666 C CA . GLY A 1 114 ? -4.606 27.647 -7.949 1.00 34.42 114 GLY A CA 1
ATOM 667 C C . GLY A 1 114 ? -3.733 26.813 -8.854 1.00 33.73 114 GLY A C 1
ATOM 668 O O . GLY A 1 114 ? -4.218 26.398 -9.907 1.00 32.99 114 GLY A O 1
ATOM 669 N N . ASP A 1 115 ? -2.478 26.579 -8.458 1.00 35.62 115 ASP A N 1
ATOM 670 C CA . ASP A 1 115 ? -1.439 26.100 -9.393 1.00 36.99 115 ASP A CA 1
ATOM 671 C C . ASP A 1 115 ? -1.309 24.579 -9.306 1.00 38.83 115 ASP A C 1
ATOM 672 O O . ASP A 1 115 ? -0.447 24.035 -9.992 1.00 34.23 115 ASP A O 1
ATOM 677 N N . TYR A 1 116 ? -2.129 23.906 -8.500 1.00 35.65 116 TYR A N 1
ATOM 678 C CA . TYR A 1 116 ? -1.988 22.445 -8.279 1.00 38.06 116 TYR A CA 1
ATOM 679 C C . TYR A 1 116 ? -3.328 21.752 -8.478 1.00 33.27 116 TYR A C 1
ATOM 680 O O . TYR A 1 116 ? -4.247 22.048 -7.737 1.00 34.42 116 TYR A O 1
ATOM 689 N N . ASN A 1 117 ? -3.374 20.838 -9.443 1.00 35.66 117 ASN A N 1
ATOM 690 C CA . ASN A 1 117 ? -4.496 19.905 -9.685 1.00 38.06 117 ASN A CA 1
ATOM 691 C C . ASN A 1 117 ? -4.125 18.564 -9.046 1.00 37.56 117 ASN A C 1
ATOM 692 O O . ASN A 1 117 ? -3.187 17.894 -9.473 1.00 37.23 117 ASN A O 1
ATOM 697 N N . PRO A 1 118 ? -4.849 18.090 -8.008 1.00 36.54 118 PRO A N 1
ATOM 698 C CA . PRO A 1 118 ? -4.484 16.828 -7.355 1.00 34.85 118 PRO A CA 1
ATOM 699 C C . PRO A 1 118 ? -4.549 15.679 -8.355 1.00 36.30 118 PRO A C 1
ATOM 700 O O . PRO A 1 118 ? -3.814 14.708 -8.170 1.00 42.72 118 PRO A O 1
ATOM 704 N N . CYS A 1 119 ? -5.386 15.793 -9.389 1.00 32.78 119 CYS A N 1
ATOM 705 C CA . CYS A 1 119 ? -5.565 14.686 -10.356 1.00 40.26 119 CYS A CA 1
ATOM 706 C C . CYS A 1 119 ? -4.379 14.630 -11.334 1.00 52.79 119 CYS A C 1
ATOM 707 O O . CYS A 1 119 ? -4.374 13.715 -12.157 1.00 57.39 119 CYS A O 1
ATOM 710 N N A SER A 1 120 ? -3.387 15.525 -11.232 0.50 48.71 120 SER A N 1
ATOM 711 N N B SER A 1 120 ? -3.438 15.590 -11.227 0.50 52.49 120 SER A N 1
ATOM 712 C CA A SER A 1 120 ? -2.164 15.472 -12.078 0.50 47.77 120 SER A CA 1
ATOM 713 C CA B SER A 1 120 ? -2.115 15.625 -11.914 0.50 54.08 120 SER A CA 1
ATOM 714 C C A SER A 1 120 ? -1.242 14.345 -11.582 0.50 51.76 120 SER A C 1
ATOM 715 C C B SER A 1 120 ? -1.323 14.363 -11.559 0.50 55.15 120 SER A C 1
ATOM 716 O O A SER A 1 120 ? -0.717 13.620 -12.438 0.50 56.80 120 SER A O 1
ATOM 717 O O B SER A 1 120 ? -0.985 13.595 -12.469 0.50 59.68 120 SER A O 1
ATOM 722 N N . SER A 1 121 ? -1.058 14.185 -10.266 1.00 56.40 121 SER A N 1
ATOM 723 C CA . SER A 1 121 ? -0.190 13.133 -9.680 1.00 58.83 121 SER A CA 1
ATOM 724 C C . SER A 1 121 ? -0.992 11.854 -9.362 1.00 56.83 121 SER A C 1
ATOM 725 O O . SER A 1 121 ? -0.448 10.765 -9.546 1.00 58.51 121 SER A O 1
ATOM 728 N N . ALA A 1 122 ? -2.251 11.966 -8.940 1.00 47.80 122 ALA A N 1
ATOM 729 C CA . ALA A 1 122 ? -3.050 10.860 -8.358 1.00 41.45 122 ALA A CA 1
ATOM 730 C C . ALA A 1 122 ? -3.579 9.868 -9.423 1.00 40.31 122 ALA A C 1
ATOM 731 O O . ALA A 1 122 ? -3.492 10.140 -10.622 1.00 46.87 122 ALA A O 1
ATOM 733 N N . THR A 1 123 ? -4.172 8.765 -8.966 1.00 32.97 123 THR A N 1
ATOM 734 C CA . THR A 1 123 ? -4.798 7.714 -9.794 1.00 33.43 123 THR A CA 1
ATOM 735 C C . THR A 1 123 ? -6.156 8.211 -10.314 1.00 31.00 123 THR A C 1
ATOM 736 O O . THR A 1 123 ? -7.068 8.458 -9.497 1.00 26.93 123 THR A O 1
ATOM 740 N N . SER A 1 124 ? -6.342 8.257 -11.627 1.00 28.43 124 SER A N 1
ATOM 741 C CA . SER A 1 124 ? -7.603 8.749 -12.221 1.00 27.94 124 SER A CA 1
ATOM 742 C C . SER A 1 124 ? -8.687 7.688 -12.037 1.00 29.57 124 SER A C 1
ATOM 743 O O . SER A 1 124 ? -8.422 6.485 -12.274 1.00 30.13 124 SER A O 1
ATOM 746 N N . LEU A 1 125 ? -9.892 8.118 -11.665 1.00 31.85 125 LEU A N 1
ATOM 747 C CA . LEU A 1 125 ? -11.073 7.219 -11.589 1.00 30.81 125 LEU A CA 1
ATOM 748 C C . LEU A 1 125 ? -12.089 7.610 -12.669 1.00 31.21 125 LEU A C 1
ATOM 749 O O . LEU A 1 125 ? -13.192 7.053 -12.660 1.00 37.04 125 LEU A O 1
ATOM 754 N N . GLY A 1 126 ? -11.725 8.516 -13.563 1.00 31.96 126 GLY A N 1
ATOM 755 C CA . GLY A 1 126 ? -12.622 9.010 -14.627 1.00 35.33 126 GLY A CA 1
ATOM 756 C C . GLY A 1 126 ? -13.224 10.353 -14.272 1.00 34.22 126 GLY A C 1
ATOM 757 O O . GLY A 1 126 ? -12.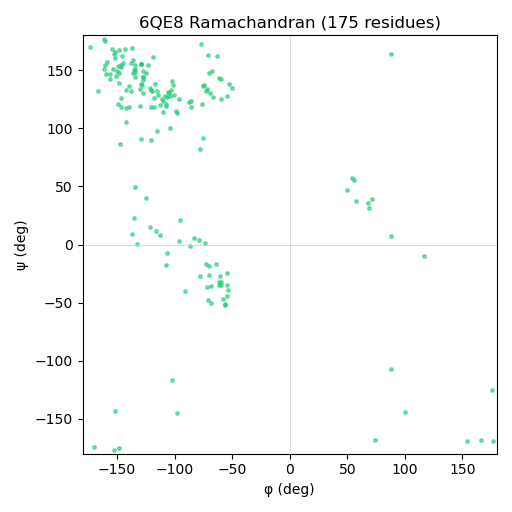554 11.179 -13.633 1.00 30.55 126 GLY A O 1
ATOM 758 N N . THR A 1 127 ? -14.475 10.562 -14.667 1.00 33.23 127 THR A N 1
ATOM 759 C CA . THR A 1 127 ? -15.168 11.859 -14.494 1.00 35.53 127 THR A CA 1
ATOM 760 C C . THR A 1 127 ? -16.583 11.564 -14.043 1.00 35.48 127 THR A C 1
ATOM 761 O O . THR A 1 127 ? -17.044 10.428 -14.232 1.00 35.62 127 THR A O 1
ATOM 765 N N . VAL A 1 128 ? -17.143 12.554 -13.383 1.00 31.52 128 VAL A N 1
ATOM 766 C CA . VAL A 1 128 ? -18.560 12.619 -12.983 1.00 31.94 128 VAL A CA 1
ATOM 767 C C . VAL A 1 128 ? -19.030 14.031 -13.348 1.00 31.49 128 VAL A C 1
ATOM 768 O O . VAL A 1 128 ? -18.185 14.963 -13.385 1.00 31.92 128 VAL A O 1
ATOM 772 N N . TYR A 1 129 ? -20.307 14.128 -13.693 1.00 34.83 129 TYR A N 1
ATOM 773 C CA . TYR A 1 129 ? -21.007 15.381 -14.084 1.00 35.62 129 TYR A CA 1
ATOM 774 C C . TYR A 1 129 ? -21.916 15.773 -12.931 1.00 33.11 129 TYR A C 1
ATOM 775 O O . TYR A 1 129 ? -22.713 14.950 -12.521 1.00 31.90 129 TYR A O 1
ATOM 784 N N . SER A 1 130 ? -21.822 17.008 -12.439 1.00 30.91 130 SER A N 1
ATOM 785 C CA . SER A 1 130 ? -22.730 17.509 -11.385 1.00 31.67 130 SER A CA 1
ATOM 786 C C . SER A 1 130 ? -22.799 19.024 -11.444 1.00 31.66 130 SER A C 1
ATOM 787 O O . SER A 1 130 ? -21.736 19.638 -11.634 1.00 32.28 130 SER A O 1
ATOM 790 N N . ASP A 1 131 ? -23.977 19.590 -11.207 1.00 34.09 131 ASP A N 1
ATOM 791 C CA . ASP A 1 131 ? -24.128 21.053 -11.008 1.00 35.60 131 ASP A CA 1
ATOM 792 C C . ASP A 1 131 ? -23.404 21.775 -12.148 1.00 31.06 131 ASP A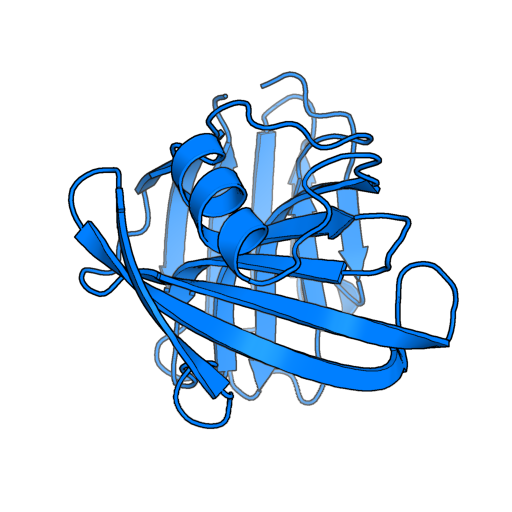 C 1
ATOM 793 O O . ASP A 1 131 ? -22.600 22.716 -11.880 1.00 30.68 131 ASP A O 1
ATOM 798 N N . GLY A 1 132 ? -23.622 21.345 -13.384 1.00 33.17 132 GLY A N 1
ATOM 799 C CA . GLY A 1 132 ? -23.265 22.169 -14.555 1.00 29.54 132 GLY A CA 1
ATOM 800 C C . GLY A 1 132 ? -21.837 21.945 -15.010 1.00 36.70 132 GLY A C 1
ATOM 801 O O . GLY A 1 132 ? -21.376 22.713 -15.856 1.00 33.33 132 GLY A O 1
ATOM 802 N N . SER A 1 133 ? -21.083 20.983 -14.469 1.00 29.91 133 SER A N 1
ATOM 803 C CA . SER A 1 133 ? -19.688 20.783 -14.927 1.00 30.27 133 SER A CA 1
ATOM 804 C C . SER A 1 133 ? -19.322 19.310 -14.826 1.00 33.40 133 SER A C 1
ATOM 805 O O . SER A 1 133 ? -19.764 18.594 -13.900 1.00 33.73 133 SER A O 1
ATOM 808 N N . THR A 1 134 ? -18.475 18.904 -15.738 1.00 32.97 134 THR A N 1
ATOM 809 C CA . THR A 1 134 ? -17.640 17.707 -15.552 1.00 33.57 134 THR A CA 1
ATOM 810 C C . THR A 1 134 ? -16.749 17.950 -14.330 1.00 29.86 134 THR A C 1
ATOM 811 O O . THR A 1 134 ? -16.238 19.103 -14.175 1.00 30.29 134 THR A O 1
ATOM 815 N N . TYR A 1 135 ? -16.496 16.903 -13.537 1.00 31.78 135 TYR A N 1
ATOM 816 C CA . TYR A 1 135 ? -15.395 16.882 -12.543 1.00 27.26 135 TYR A CA 1
ATOM 817 C C . TYR A 1 135 ? -14.460 15.728 -12.898 1.00 26.06 135 TYR A C 1
ATOM 818 O O . TYR A 1 135 ? -14.934 14.624 -13.133 1.00 27.56 135 TYR A O 1
ATOM 827 N N . GLN A 1 136 ? -13.150 15.986 -12.908 1.00 28.52 136 GLN A N 1
ATOM 828 C CA . GLN A 1 136 ? -12.100 14.934 -12.931 1.00 28.77 136 GLN A CA 1
ATOM 829 C C . GLN A 1 136 ? -12.072 14.291 -11.528 1.00 28.97 136 GLN A C 1
ATOM 830 O O . GLN A 1 136 ? -12.072 15.037 -10.522 1.00 27.75 136 GLN A O 1
ATOM 836 N N . VAL A 1 137 ? -12.084 12.972 -11.468 1.00 29.15 137 VAL A N 1
ATOM 837 C CA . VAL A 1 137 ? -12.093 12.215 -10.193 1.00 27.00 137 VAL A CA 1
ATOM 838 C C . VAL A 1 137 ? -10.811 11.386 -10.103 1.00 26.45 137 VAL A C 1
ATOM 839 O O . VAL A 1 137 ? -10.394 10.799 -11.124 1.00 26.00 137 VAL A O 1
ATOM 843 N N . CYS A 1 138 ? -10.221 11.365 -8.914 1.00 26.35 138 CYS A N 1
ATOM 844 C CA . CYS A 1 138 ? -8.959 10.661 -8.670 1.00 26.20 138 CYS A CA 1
ATOM 845 C C . CYS A 1 138 ? -8.882 10.293 -7.200 1.00 26.25 138 CYS A C 1
ATOM 846 O O . CYS A 1 138 ? -9.716 10.747 -6.379 1.00 24.78 138 CYS A O 1
ATOM 849 N N . THR A 1 139 ? -7.916 9.452 -6.902 1.00 27.28 139 THR A N 1
ATOM 850 C CA . THR A 1 139 ? -7.742 8.865 -5.560 1.00 24.60 139 THR A CA 1
ATOM 851 C C . THR A 1 139 ? -6.253 8.679 -5.320 1.00 25.01 139 THR A C 1
ATOM 852 O O . THR A 1 139 ? -5.497 8.560 -6.285 1.00 22.83 139 THR A O 1
ATOM 856 N N . ASP A 1 140 ? -5.872 8.705 -4.066 1.00 24.99 140 ASP A N 1
ATOM 857 C CA . ASP A 1 140 ? -4.458 8.533 -3.668 1.00 28.29 140 ASP A CA 1
ATOM 858 C C . ASP A 1 140 ? -4.488 7.870 -2.292 1.00 29.19 140 ASP A C 1
ATOM 859 O O . ASP A 1 140 ? -5.473 8.031 -1.590 1.00 29.48 140 ASP A O 1
ATOM 864 N N . THR A 1 141 ? -3.447 7.142 -1.946 1.00 28.75 141 THR A N 1
ATOM 865 C CA . THR A 1 141 ? -3.230 6.587 -0.599 1.00 32.45 141 THR A CA 1
ATOM 866 C C . THR A 1 141 ? -2.191 7.436 0.125 1.00 33.13 141 THR A C 1
ATOM 867 O O . THR A 1 141 ? -1.159 7.778 -0.473 1.00 33.32 141 THR A O 1
ATOM 871 N N . ARG A 1 142 ? -2.480 7.794 1.366 1.00 26.22 142 ARG A N 1
ATOM 872 C CA . ARG A 1 142 ? -1.594 8.571 2.252 1.00 28.53 142 ARG A CA 1
ATOM 873 C C . ARG A 1 142 ? -1.189 7.604 3.373 1.00 31.31 142 ARG A C 1
ATOM 874 O O . ARG A 1 142 ? -2.081 7.050 4.023 1.00 28.14 142 ARG A O 1
ATOM 882 N N . THR A 1 143 ? 0.107 7.340 3.538 1.00 30.95 143 THR A N 1
ATOM 883 C CA . THR A 1 143 ? 0.586 6.299 4.484 1.00 32.26 143 THR A CA 1
ATOM 884 C C . THR A 1 143 ? 1.202 7.039 5.665 1.00 29.33 143 THR A C 1
ATOM 885 O O . THR A 1 143 ? 2.115 7.850 5.445 1.00 31.68 143 THR A O 1
ATOM 889 N N . ASN A 1 144 ? 0.643 6.835 6.855 1.00 36.87 144 ASN A N 1
ATOM 890 C CA . ASN A 1 144 ? 1.191 7.377 8.120 1.00 35.87 144 ASN A CA 1
ATOM 891 C C . ASN A 1 144 ? 1.371 8.881 7.965 1.00 34.36 144 ASN A C 1
ATOM 892 O O . ASN A 1 144 ? 2.470 9.388 8.202 1.00 33.87 144 ASN A O 1
ATOM 897 N N . GLU A 1 145 ? 0.284 9.567 7.636 1.00 30.69 145 GLU A N 1
ATOM 8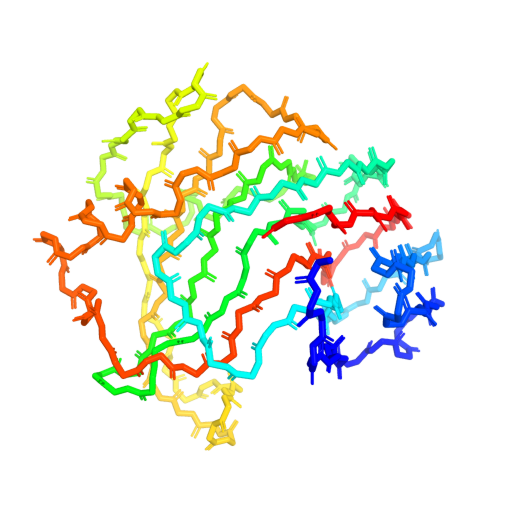98 C CA . GLU A 1 145 ? 0.240 11.029 7.472 1.00 29.15 145 GLU A CA 1
ATOM 899 C C . GLU A 1 145 ? -0.732 11.609 8.481 1.00 30.93 145 GLU A C 1
ATOM 900 O O . GLU A 1 145 ? -1.578 10.888 9.011 1.00 31.75 145 GLU A O 1
ATOM 906 N N . PRO A 1 146 ? -0.626 12.920 8.737 1.00 32.06 146 PRO A N 1
ATOM 907 C CA . PRO A 1 146 ? -1.574 13.625 9.598 1.00 33.37 146 PRO A CA 1
ATOM 908 C C . PRO A 1 146 ? -3.023 13.352 9.194 1.00 31.76 146 PRO A C 1
ATOM 909 O O . PRO A 1 146 ? -3.357 13.374 8.009 1.00 30.10 146 PRO A O 1
ATOM 913 N N . SER A 1 147 ? -3.848 13.085 10.192 1.00 29.47 147 SER A N 1
ATOM 914 C CA . SER A 1 147 ? -5.260 12.712 9.975 1.00 26.19 147 SER A CA 1
ATOM 915 C C . SER A 1 147 ? -6.084 13.215 11.155 1.00 26.70 147 SER A C 1
ATOM 916 O O . SER A 1 147 ? -5.522 13.812 12.093 1.00 26.01 147 SER A O 1
ATOM 919 N N . ILE A 1 148 ? -7.369 12.882 11.166 1.00 26.68 148 ILE A N 1
ATOM 920 C CA . ILE A 1 148 ? -8.235 13.146 12.337 1.00 27.30 148 ILE A CA 1
ATOM 921 C C . ILE A 1 148 ? -8.013 12.103 13.423 1.00 27.02 148 ILE A C 1
ATOM 922 O O . ILE A 1 148 ? -8.717 12.191 14.427 1.00 26.19 148 ILE A O 1
ATOM 927 N N . THR A 1 149 ? -7.072 11.173 13.251 1.00 26.17 149 THR A N 1
ATOM 928 C CA . THR A 1 149 ? -6.696 10.214 14.315 1.00 27.68 149 THR A CA 1
ATOM 929 C C . THR A 1 149 ? -5.193 10.299 14.580 1.00 27.44 149 THR A C 1
ATOM 930 O O . THR A 1 149 ? -4.601 9.298 14.847 1.00 29.78 149 THR A O 1
ATOM 934 N N . GLY A 1 150 ? -4.611 11.481 14.577 1.00 25.59 150 GLY A N 1
ATOM 935 C CA . GLY A 1 150 ? -3.161 11.626 14.784 1.00 28.32 150 GLY A CA 1
ATOM 936 C C . GLY A 1 150 ? -2.413 11.522 13.480 1.00 26.02 150 GLY A C 1
ATOM 937 O O . GLY A 1 150 ? -2.451 12.485 12.716 1.00 30.16 150 GLY A O 1
ATOM 938 N N . THR A 1 151 ? -1.724 10.408 13.283 1.00 29.42 151 THR A N 1
ATOM 939 C CA . THR A 1 151 ? -1.132 10.021 11.978 1.00 29.99 151 THR A CA 1
ATOM 940 C C . THR A 1 151 ? -1.595 8.599 11.676 1.00 29.51 151 THR A C 1
ATOM 941 O O . THR A 1 151 ? -1.640 7.727 12.571 1.00 29.42 151 THR A O 1
ATOM 945 N N . SER A 1 152 ? -1.978 8.381 10.428 1.00 27.07 152 SER A N 1
ATOM 946 C CA . SER A 1 152 ? -2.596 7.115 10.016 1.00 26.77 152 SER A CA 1
ATOM 947 C C . SER A 1 152 ? -2.492 6.984 8.508 1.00 23.94 152 SER A C 1
ATOM 948 O O . SER A 1 152 ? -1.984 7.896 7.841 1.00 26.75 152 SER A O 1
ATOM 951 N N . THR A 1 153 ? -2.963 5.849 8.033 1.00 27.03 153 THR A N 1
ATOM 952 C CA . THR A 1 153 ? -3.046 5.518 6.597 1.00 25.01 153 THR A CA 1
ATOM 953 C C . THR A 1 153 ? -4.502 5.665 6.184 1.00 23.21 153 THR A C 1
ATOM 954 O O . THR A 1 153 ? -5.403 5.119 6.862 1.00 25.06 153 THR A O 1
ATOM 958 N N . PHE A 1 154 ? -4.732 6.428 5.127 1.00 23.93 154 PHE A N 1
ATOM 959 C CA . PHE A 1 154 ? -6.105 6.704 4.645 1.00 23.86 154 PHE A CA 1
ATOM 960 C C . PHE A 1 154 ? -6.080 6.879 3.134 1.00 24.18 154 PHE A C 1
ATOM 961 O O . PHE A 1 154 ? -5.012 7.129 2.534 1.00 24.26 154 PHE A O 1
ATOM 969 N N . THR A 1 155 ? -7.261 6.861 2.565 1.00 24.12 155 THR A N 1
ATOM 970 C CA . THR A 1 155 ? -7.458 7.086 1.138 1.00 25.49 155 THR A CA 1
ATOM 971 C C . THR A 1 155 ? -7.973 8.521 0.933 1.00 27.16 155 THR A C 1
ATOM 972 O O . THR A 1 155 ? -8.818 8.969 1.738 1.00 26.95 155 THR A O 1
ATOM 976 N N . GLN A 1 156 ? -7.495 9.171 -0.111 1.00 23.30 156 GLN A N 1
ATOM 977 C CA . GLN A 1 156 ? -7.985 10.506 -0.530 1.00 22.94 156 GLN A CA 1
ATOM 978 C C . GLN A 1 156 ? -8.918 10.262 -1.713 1.00 24.24 156 GLN A C 1
ATOM 979 O O . GLN A 1 156 ? -8.545 9.496 -2.620 1.00 23.90 156 GLN A O 1
ATOM 985 N N . TYR A 1 157 ? -10.052 10.954 -1.747 1.00 23.54 157 TYR A N 1
ATOM 986 C CA . TYR A 1 157 ? -10.896 11.050 -2.960 1.00 25.54 157 TYR A CA 1
ATOM 987 C C . TYR A 1 157 ? -11.050 12.507 -3.357 1.00 27.60 157 TYR A C 1
ATOM 988 O O . TYR A 1 157 ? -11.372 13.311 -2.465 1.00 23.37 157 TYR A O 1
ATOM 997 N N . PHE A 1 158 ? -10.891 12.818 -4.651 1.00 25.10 158 PHE A N 1
ATOM 998 C CA . PHE A 1 158 ? -11.013 14.208 -5.168 1.00 24.87 158 PHE A CA 1
ATOM 999 C C . PHE A 1 158 ? -11.944 14.227 -6.371 1.00 26.91 158 PHE A C 1
ATOM 1000 O O . PHE A 1 158 ? -11.861 13.329 -7.214 1.00 27.86 158 PHE A O 1
ATOM 1008 N N . SER A 1 159 ? -12.868 15.177 -6.398 1.00 26.32 159 SER A N 1
ATOM 1009 C CA . SER A 1 159 ? -13.602 15.611 -7.599 1.00 25.67 159 SER A CA 1
ATOM 1010 C C . SER A 1 159 ? -13.073 17.002 -7.890 1.00 26.43 159 SER A C 1
ATOM 1011 O O . SER A 1 159 ? -13.082 17.803 -6.983 1.00 25.34 159 SER A O 1
ATOM 1014 N N . VAL A 1 160 ? -12.547 17.259 -9.080 1.00 27.40 160 VAL A N 1
ATOM 1015 C CA . VAL A 1 160 ? -11.971 18.592 -9.405 1.00 27.47 160 VAL A CA 1
ATOM 1016 C C . VAL A 1 160 ? -12.785 19.186 -10.553 1.00 27.46 160 VAL A C 1
ATOM 1017 O O . VAL A 1 160 ? -12.799 18.579 -11.624 1.00 25.96 160 VAL A O 1
ATOM 1021 N N . ARG A 1 161 ? -13.430 20.334 -10.328 1.00 27.75 161 ARG A N 1
ATOM 1022 C CA . ARG A 1 161 ? -14.366 20.919 -11.312 1.00 28.92 161 ARG A CA 1
ATOM 1023 C C . ARG A 1 161 ? -13.556 21.351 -12.552 1.00 27.36 161 ARG A C 1
ATOM 1024 O O . ARG A 1 161 ? -12.561 22.103 -12.400 1.00 29.65 161 ARG A O 1
ATOM 1032 N N . GLU A 1 162 ? -13.958 20.911 -13.730 1.00 30.65 162 GLU A N 1
ATOM 1033 C CA . GLU A 1 162 ? -13.342 21.366 -15.012 1.00 34.96 162 GLU A CA 1
ATOM 1034 C C . GLU A 1 162 ? -13.654 22.834 -15.313 1.00 36.11 162 GLU A C 1
ATOM 1035 O O . GLU A 1 162 ? -12.744 23.540 -15.751 1.00 36.19 162 GLU A O 1
ATOM 1041 N N A SER A 1 163 ? -14.883 23.283 -15.081 0.50 33.72 163 SER A N 1
ATOM 1042 N N B SER A 1 163 ? -14.884 23.290 -15.059 0.50 32.54 163 SER A N 1
ATOM 1043 C CA A SER A 1 163 ? -15.252 24.712 -15.220 0.50 34.63 163 SER A CA 1
ATOM 1044 C CA B SER A 1 163 ? -15.279 24.719 -15.169 0.50 32.71 163 SER A CA 1
ATOM 1045 C C A SER A 1 163 ? -15.264 25.354 -13.830 0.50 32.04 163 SER A C 1
ATOM 1046 C C B SER A 1 163 ? -15.267 25.358 -13.790 0.50 31.13 163 SER A C 1
ATOM 1047 O O A SER A 1 163 ? -16.319 25.304 -13.180 0.50 33.40 163 SER A O 1
ATOM 1048 O O B SER A 1 163 ? -16.313 25.342 -13.127 0.50 32.66 163 SER A O 1
ATOM 1053 N N . THR A 1 164 ? -14.133 25.921 -13.383 1.00 30.16 164 THR A N 1
ATOM 1054 C CA . THR A 1 164 ? -13.971 26.407 -12.002 1.00 33.52 164 THR A CA 1
ATOM 1055 C C . THR A 1 164 ? -14.954 27.546 -11.723 1.00 37.41 164 THR A C 1
ATOM 1056 O O . THR A 1 164 ? -15.266 28.331 -12.639 1.00 32.62 164 THR A O 1
ATOM 1060 N N . ARG A 1 165 ? -15.398 27.631 -10.470 1.00 29.06 165 ARG A N 1
ATOM 1061 C CA . ARG A 1 165 ? -16.357 28.677 -10.060 1.00 32.56 165 ARG A CA 1
ATOM 1062 C C . ARG A 1 165 ? -16.166 28.978 -8.577 1.00 33.46 165 ARG A C 1
ATOM 1063 O O . ARG A 1 165 ? -15.473 28.197 -7.909 1.00 29.74 165 ARG A O 1
ATOM 1071 N N . THR A 1 166 ? -16.694 30.111 -8.104 1.00 30.91 166 THR A N 1
ATOM 1072 C CA . THR A 1 166 ? -16.564 30.552 -6.710 1.00 31.42 166 THR A CA 1
ATOM 1073 C C . THR A 1 166 ? -17.940 30.731 -6.091 1.00 29.96 166 THR A C 1
ATOM 1074 O O . THR A 1 166 ? -18.012 31.286 -4.980 1.00 31.13 166 THR A O 1
ATOM 1078 N N . SER A 1 167 ? -18.980 30.206 -6.711 1.00 32.28 167 SER A N 1
ATOM 1079 C CA . SER A 1 167 ? -20.294 30.177 -6.035 1.00 34.19 167 SER A CA 1
ATOM 1080 C C . SER A 1 167 ? -21.180 29.157 -6.722 1.00 30.26 167 SER A C 1
ATOM 1081 O O . SER A 1 167 ? -20.990 28.906 -7.912 1.00 33.31 167 SER A O 1
ATOM 1084 N N . GLY A 1 168 ? -22.104 28.558 -5.979 1.00 30.89 168 GLY A N 1
ATOM 1085 C CA . GLY A 1 168 ? -23.011 27.549 -6.529 1.00 29.04 168 GLY A CA 1
ATOM 1086 C C . GLY A 1 168 ? -23.520 26.579 -5.487 1.00 30.51 168 GLY A C 1
ATOM 1087 O O . GLY A 1 168 ? -23.267 26.775 -4.330 1.00 32.83 168 GLY A O 1
ATOM 1088 N N . THR A 1 169 ? -24.155 25.527 -5.961 1.00 31.81 169 THR A N 1
ATOM 1089 C CA . THR A 1 169 ? -24.638 24.405 -5.143 1.00 33.06 169 THR A CA 1
ATOM 1090 C C . THR A 1 169 ? -23.853 23.164 -5.559 1.00 33.22 169 THR A C 1
ATOM 1091 O O . THR A 1 169 ? -23.758 22.887 -6.767 1.00 31.79 169 THR A O 1
ATOM 1095 N N . VAL A 1 170 ? -23.289 22.485 -4.568 1.00 33.18 170 VAL A N 1
ATOM 1096 C CA . VAL A 1 170 ? -22.645 21.163 -4.737 1.00 30.04 170 VAL A CA 1
ATOM 1097 C C . VAL A 1 170 ? -23.650 20.102 -4.318 1.00 31.73 170 VAL A C 1
ATOM 1098 O O . VAL A 1 170 ? -23.992 20.036 -3.101 1.00 31.13 170 VAL A O 1
ATOM 1102 N N . THR A 1 171 ? -24.083 19.314 -5.290 1.00 29.31 171 THR A N 1
ATOM 1103 C CA . THR A 1 171 ? -24.875 18.098 -5.059 1.00 32.67 171 THR A CA 1
ATOM 1104 C C . THR A 1 171 ? -23.909 16.997 -4.598 1.00 30.08 171 THR A C 1
ATOM 1105 O O . THR A 1 171 ? -23.458 16.177 -5.427 1.00 32.48 171 THR A O 1
ATOM 1109 N N . VAL A 1 172 ? -23.605 17.028 -3.310 1.00 29.72 172 VAL A N 1
ATOM 1110 C CA . VAL A 1 172 ? -22.588 16.163 -2.648 1.00 29.84 172 VAL A CA 1
ATOM 1111 C C . VAL A 1 172 ? -22.899 14.707 -2.964 1.00 26.92 172 VAL A C 1
ATOM 1112 O O . VAL A 1 172 ? -21.953 13.946 -3.270 1.00 30.44 172 VAL A O 1
ATOM 1116 N N . ALA A 1 173 ? -24.189 14.357 -2.977 1.00 27.36 173 ALA A N 1
ATOM 1117 C CA . ALA A 1 173 ? -24.692 12.997 -3.234 1.00 29.18 173 ALA A CA 1
ATOM 1118 C C . ALA A 1 173 ? -24.139 12.473 -4.550 1.00 31.44 173 ALA A C 1
ATOM 1119 O O . ALA A 1 173 ? -23.836 11.273 -4.604 1.00 31.64 173 ALA A O 1
ATOM 1121 N N . ASN A 1 174 ? -23.951 13.318 -5.566 1.00 30.73 174 ASN A N 1
ATOM 1122 C CA . ASN A 1 174 ? -23.483 12.806 -6.875 1.00 31.45 174 ASN A CA 1
ATOM 1123 C C . ASN A 1 174 ? -22.016 12.394 -6.748 1.00 28.91 174 ASN A C 1
ATOM 1124 O O . ASN A 1 174 ? -21.615 11.435 -7.406 1.00 30.51 174 ASN A O 1
ATOM 1129 N N . HIS A 1 175 ? -21.240 13.132 -5.973 1.00 29.63 175 HIS A N 1
ATOM 1130 C CA . HIS A 1 175 ? -19.803 12.817 -5.766 1.00 29.16 175 HIS A CA 1
ATOM 1131 C C . HIS A 1 175 ? -19.684 11.550 -4.901 1.00 28.94 175 HIS A C 1
ATOM 1132 O O . HIS A 1 175 ? -18.935 10.633 -5.262 1.00 28.52 175 HIS A O 1
ATOM 1139 N N . PHE A 1 176 ? -20.425 11.503 -3.793 1.00 29.30 176 PHE A N 1
ATOM 1140 C CA . PHE A 1 176 ? -20.383 10.349 -2.866 1.00 29.24 176 PHE A CA 1
ATOM 1141 C C . PHE A 1 176 ? -20.746 9.075 -3.625 1.00 28.57 176 PHE A C 1
ATOM 1142 O O . PHE A 1 176 ? -20.047 8.071 -3.482 1.00 28.32 176 PHE A O 1
ATOM 1150 N N . ASN A 1 177 ? -21.810 9.091 -4.418 1.00 27.54 177 ASN A N 1
ATOM 1151 C CA . ASN A 1 177 ? -22.295 7.865 -5.090 1.00 31.22 177 ASN A CA 1
ATOM 1152 C C . ASN A 1 177 ? -21.265 7.444 -6.134 1.00 30.40 177 ASN A C 1
ATOM 1153 O O . ASN A 1 177 ? -21.057 6.246 -6.295 1.00 30.10 177 ASN A O 1
ATOM 1158 N N . PHE A 1 178 ? -20.616 8.390 -6.788 1.00 26.76 178 PHE A N 1
ATOM 1159 C CA . PHE A 1 178 ? -19.585 8.041 -7.793 1.00 29.08 178 PHE A CA 1
ATOM 1160 C C . PHE A 1 178 ? -18.400 7.417 -7.044 1.00 24.85 178 PHE A C 1
ATOM 1161 O O . PHE A 1 178 ? -17.913 6.350 -7.419 1.00 28.78 178 PHE A O 1
ATOM 1169 N N . TRP A 1 179 ? -17.936 8.082 -5.998 1.00 25.83 179 TRP A N 1
ATOM 1170 C CA . TRP A 1 179 ? -16.710 7.623 -5.271 1.00 26.24 179 TRP A CA 1
ATOM 1171 C C . TRP A 1 179 ? -16.963 6.232 -4.694 1.00 27.22 179 TRP A C 1
ATOM 1172 O O . TRP A 1 179 ? -16.007 5.459 -4.552 1.00 26.76 179 TRP A O 1
ATOM 1183 N N . ALA A 1 180 ? -18.195 5.976 -4.277 1.00 26.60 180 ALA A N 1
ATOM 1184 C CA . ALA A 1 180 ? -18.603 4.714 -3.645 1.00 28.01 180 ALA A CA 1
ATOM 1185 C C . ALA A 1 180 ? -18.356 3.541 -4.595 1.00 30.79 180 ALA A C 1
ATOM 1186 O O . ALA A 1 180 ? -18.016 2.445 -4.083 1.00 28.10 180 ALA A O 1
ATOM 1188 N N . GLN A 1 181 ? -18.481 3.737 -5.914 1.00 28.88 181 GLN A N 1
ATOM 1189 C CA . GLN A 1 181 ? -18.184 2.689 -6.915 1.00 28.80 181 GLN A CA 1
ATOM 1190 C C . GLN A 1 181 ? -16.690 2.330 -6.862 1.00 30.74 181 GLN A C 1
ATOM 1191 O O . GLN A 1 181 ? -16.342 1.260 -7.364 1.00 30.08 181 GLN A O 1
ATOM 1197 N N . HIS A 1 182 ? -15.832 3.162 -6.242 1.00 29.31 182 HIS A N 1
ATOM 1198 C CA . HIS A 1 182 ? -14.352 2.957 -6.251 1.00 28.95 182 HIS A CA 1
ATOM 1199 C C . HIS A 1 182 ? -13.798 2.704 -4.843 1.00 27.92 182 HIS A C 1
ATOM 1200 O O . HIS A 1 182 ? -12.576 2.650 -4.722 1.00 31.60 182 HIS A O 1
ATOM 1207 N N . GLY A 1 183 ? -14.654 2.454 -3.865 1.00 28.67 183 GLY A N 1
ATOM 1208 C CA . GLY A 1 183 ? -14.271 2.038 -2.503 1.00 29.18 183 GLY A CA 1
ATOM 1209 C C . GLY A 1 183 ? -14.648 3.022 -1.412 1.00 31.18 183 GLY A C 1
ATOM 1210 O O . GLY A 1 183 ? -14.468 2.689 -0.254 1.00 27.96 183 GLY A O 1
ATOM 1211 N N . PHE A 1 184 ? -15.100 4.232 -1.730 1.00 25.47 184 PHE A N 1
ATOM 1212 C CA . PHE A 1 184 ? -15.453 5.244 -0.705 1.00 25.63 184 PHE A CA 1
ATOM 1213 C C . PHE A 1 184 ? -16.548 4.704 0.187 1.00 25.11 184 PHE A C 1
ATOM 1214 O O . PHE A 1 184 ? -17.568 4.292 -0.363 1.00 24.33 184 PHE A O 1
ATOM 1222 N N . GLY A 1 185 ? -16.353 4.688 1.506 1.00 25.05 185 GLY A N 1
ATOM 1223 C CA . GLY A 1 185 ? -17.311 4.004 2.405 1.00 26.32 185 GLY A CA 1
ATOM 1224 C C . GLY A 1 185 ? -18.725 4.596 2.338 1.00 26.39 185 GLY A C 1
ATOM 1225 O O . GLY A 1 185 ? -19.721 3.857 2.562 1.00 26.48 185 GLY A O 1
ATOM 1226 N N . ASN A 1 186 ? -18.846 5.896 2.102 1.00 29.67 186 ASN A N 1
ATOM 1227 C CA . ASN A 1 186 ? -20.163 6.552 1.894 1.00 26.73 186 ASN A CA 1
ATOM 1228 C C . ASN A 1 186 ? -21.072 6.312 3.102 1.00 30.27 186 ASN A C 1
ATOM 1229 O O . ASN A 1 186 ? -22.283 6.162 2.912 1.00 25.82 186 ASN A O 1
ATOM 1234 N N . SER A 1 187 ? -20.513 6.322 4.308 1.00 25.64 187 SER A N 1
ATOM 1235 C CA . SER A 1 187 ? -21.239 6.265 5.595 1.00 28.74 187 SER A CA 1
ATOM 1236 C C . SER A 1 187 ? -20.225 6.472 6.712 1.00 26.95 187 SER A C 1
ATOM 1237 O O . SER A 1 187 ? -19.013 6.484 6.424 1.00 26.01 187 SER A O 1
ATOM 1240 N N . ASP A 1 188 ? -20.718 6.664 7.939 1.00 26.05 188 ASP A N 1
ATOM 1241 C CA . ASP A 1 188 ? -19.876 6.862 9.138 1.00 24.57 188 ASP A CA 1
ATOM 1242 C C . ASP A 1 188 ? -18.959 8.038 8.865 1.00 25.01 188 ASP A C 1
ATOM 1243 O O . ASP A 1 188 ? -17.712 7.935 9.022 1.00 23.19 188 ASP A O 1
ATOM 1248 N N . PHE A 1 189 ? -19.572 9.155 8.519 1.00 24.93 189 PHE A N 1
ATOM 1249 C CA . PHE A 1 189 ? -18.888 10.440 8.275 1.00 25.91 189 PHE A CA 1
ATOM 1250 C C . PHE A 1 189 ? -18.358 11.020 9.570 1.00 26.40 189 PHE A C 1
ATOM 1251 O O . PHE A 1 189 ? -19.010 10.932 10.623 1.00 25.13 189 PHE A O 1
ATOM 1259 N N . ASN A 1 190 ? -17.221 11.725 9.465 1.00 23.63 190 ASN A N 1
ATOM 1260 C CA . ASN A 1 190 ? -16.799 12.695 10.486 1.00 22.93 190 ASN A CA 1
ATOM 1261 C C . ASN A 1 190 ? -17.237 14.072 9.976 1.00 23.22 190 ASN A C 1
ATOM 1262 O O . ASN A 1 190 ? -18.284 14.178 9.319 1.00 23.69 190 ASN A O 1
ATOM 1267 N N . TYR A 1 191 ? -16.463 15.105 10.234 1.00 25.40 191 TYR A N 1
ATOM 1268 C CA . TYR A 1 191 ? -16.902 16.491 9.919 1.00 26.03 191 TYR A CA 1
ATOM 1269 C C . TYR A 1 191 ? -16.912 16.722 8.399 1.00 26.97 191 TYR A C 1
ATOM 1270 O O . TYR A 1 191 ? -16.329 15.995 7.607 1.00 25.06 191 TYR A O 1
ATOM 1279 N N . GLN A 1 192 ? -17.611 17.782 7.998 1.00 27.31 192 GLN A N 1
ATOM 1280 C CA . GLN A 1 192 ? -17.811 18.168 6.589 1.00 25.04 192 GLN A CA 1
ATOM 1281 C C . GLN A 1 192 ? -17.931 19.692 6.544 1.00 28.12 192 GLN A C 1
ATOM 1282 O O . GLN A 1 192 ? -18.774 20.246 7.308 1.00 27.08 192 GLN A O 1
ATOM 1288 N N . VAL A 1 193 ? -17.047 20.337 5.801 1.00 25.61 193 VAL A N 1
ATOM 1289 C CA . VAL A 1 193 ? -16.967 21.829 5.766 1.00 26.74 193 VAL A CA 1
ATOM 1290 C C . VAL A 1 193 ? -16.810 22.342 4.328 1.00 28.12 193 VAL A C 1
ATOM 1291 O O . VAL A 1 193 ? -16.382 21.596 3.424 1.00 26.60 193 VAL A O 1
ATOM 1295 N N . MET A 1 194 ? -17.161 23.613 4.139 1.00 28.98 194 MET A N 1
ATOM 1296 C CA . MET A 1 194 ? -16.679 24.408 2.996 1.00 27.62 194 MET A CA 1
ATOM 1297 C C . MET A 1 194 ? -15.365 25.019 3.458 1.00 28.66 194 MET A C 1
ATOM 1298 O O . MET A 1 194 ? -15.317 25.615 4.538 1.00 30.16 194 MET A O 1
ATOM 1303 N N . ALA A 1 195 ? -14.292 24.749 2.734 1.00 26.20 195 ALA A N 1
ATOM 1304 C CA . ALA A 1 195 ? -12.935 25.048 3.189 1.00 27.25 195 ALA A CA 1
ATOM 1305 C C . ALA A 1 195 ? -12.134 25.812 2.142 1.00 25.20 195 ALA A C 1
ATOM 1306 O O . ALA A 1 195 ? -12.395 25.677 0.930 1.00 27.51 195 ALA A O 1
ATOM 1308 N N . VAL A 1 196 ? -11.137 26.536 2.637 1.00 28.37 196 VAL A N 1
ATOM 1309 C CA . VAL A 1 196 ? -9.989 27.016 1.851 1.00 29.30 196 VAL A CA 1
ATOM 1310 C C . VAL A 1 196 ? -8.750 26.322 2.409 1.00 30.28 196 VAL A C 1
ATOM 1311 O O . VAL A 1 196 ? -8.526 26.343 3.629 1.00 33.79 196 VAL A O 1
ATOM 1315 N N . GLU A 1 197 ? -7.945 25.785 1.518 1.00 29.90 197 GLU A N 1
ATOM 1316 C CA . GLU A 1 197 ? -6.687 25.112 1.871 1.00 32.81 197 GLU A CA 1
ATOM 1317 C C . GLU A 1 197 ? -5.586 25.731 1.025 1.00 31.72 197 GLU A C 1
ATOM 1318 O O . GLU A 1 197 ? -5.844 26.014 -0.148 1.00 32.18 197 GLU A O 1
ATOM 1324 N N . ALA A 1 198 ? -4.384 25.866 1.583 1.00 29.58 198 ALA A N 1
ATOM 1325 C CA . ALA A 1 198 ? -3.193 26.214 0.786 1.00 29.90 198 ALA A CA 1
ATOM 1326 C C . ALA A 1 198 ? -1.958 25.725 1.516 1.00 29.43 198 ALA A C 1
ATOM 1327 O O . ALA A 1 198 ? -1.982 25.739 2.763 1.00 33.35 198 ALA A O 1
ATOM 1329 N N . TRP A 1 199 ? -0.935 25.322 0.765 1.00 31.52 199 TRP A N 1
ATOM 1330 C CA . TRP A 1 199 ? 0.342 24.869 1.378 1.00 34.07 199 TRP A CA 1
ATOM 1331 C C . TRP A 1 199 ? 1.565 25.502 0.722 1.00 34.94 199 TRP A C 1
ATOM 1332 O O . TRP A 1 199 ? 2.679 25.159 1.141 1.00 35.41 199 TRP A O 1
ATOM 1343 N N . SER A 1 200 ? 1.386 26.356 -0.284 1.00 34.78 200 SER A N 1
ATOM 1344 C CA . SER A 1 200 ? 2.495 26.974 -1.052 1.00 38.48 200 SER A CA 1
ATOM 1345 C C . SER A 1 200 ? 1.949 28.214 -1.737 1.00 37.22 200 SER A C 1
ATOM 1346 O O . SER A 1 200 ? 0.776 28.193 -2.125 1.00 35.66 200 SER A O 1
ATOM 1349 N N . GLY A 1 201 ? 2.778 29.240 -1.890 1.00 39.24 201 GLY A N 1
ATOM 1350 C CA . GLY A 1 201 ? 2.363 30.488 -2.565 1.00 38.95 201 GLY A CA 1
ATOM 1351 C C . GLY A 1 201 ? 1.452 31.326 -1.688 1.00 36.55 201 GLY A C 1
ATOM 1352 O O . GLY A 1 201 ? 1.350 31.045 -0.488 1.00 37.20 201 GLY A O 1
ATOM 1353 N N . ALA A 1 202 ? 0.821 32.342 -2.280 1.00 37.81 202 ALA A N 1
ATOM 1354 C CA . ALA A 1 202 ? 0.113 33.436 -1.583 1.00 36.19 202 ALA A CA 1
ATOM 1355 C C . ALA A 1 202 ? -1.271 33.569 -2.168 1.00 34.62 202 ALA A C 1
ATOM 1356 O O . ALA A 1 202 ? -1.441 33.297 -3.368 1.00 41.37 202 ALA A O 1
ATOM 1358 N N . GLY A 1 203 ? -2.186 34.101 -1.375 1.00 37.10 203 GLY A N 1
ATOM 1359 C CA . GLY A 1 203 ? -3.544 34.340 -1.854 1.00 32.20 203 GLY A CA 1
ATOM 1360 C C . GLY A 1 203 ? -4.428 34.867 -0.766 1.00 31.45 203 GLY A C 1
ATOM 1361 O O . GLY A 1 203 ? -3.935 35.219 0.311 1.00 32.93 203 GLY A O 1
ATOM 1362 N N . SER A 1 204 ? -5.727 34.899 -1.047 1.00 32.00 204 SER A N 1
ATOM 1363 C CA . SER A 1 204 ? -6.747 35.389 -0.106 1.00 33.82 204 SER A CA 1
ATOM 1364 C C . SER A 1 204 ? -8.108 34.825 -0.503 1.00 34.17 204 SER A C 1
ATOM 1365 O O . SER A 1 204 ? -8.293 34.501 -1.662 1.00 37.22 204 SER A O 1
ATOM 1368 N N . ALA A 1 205 ? -9.043 34.756 0.438 1.00 32.94 205 ALA A N 1
ATOM 1369 C CA . ALA A 1 205 ? -10.401 34.237 0.191 1.00 33.16 205 ALA A CA 1
ATOM 1370 C C . ALA A 1 205 ? -11.330 34.727 1.283 1.00 32.29 205 ALA A C 1
ATOM 1371 O O . ALA A 1 205 ? -10.877 34.982 2.409 1.00 38.24 205 ALA A O 1
ATOM 1373 N N . SER A 1 206 ? -12.603 34.796 0.928 1.00 32.16 206 SER A N 1
ATOM 1374 C CA . SER A 1 206 ? -13.706 35.227 1.794 1.00 35.82 206 SER A CA 1
ATOM 1375 C C . SER A 1 206 ? -14.920 34.417 1.361 1.00 36.56 206 SER A C 1
ATOM 1376 O O . SER A 1 206 ? -15.156 34.361 0.171 1.00 41.09 206 SER A O 1
ATOM 1379 N N . VAL A 1 207 ? -15.591 33.722 2.275 1.00 36.15 207 VAL A N 1
ATOM 1380 C CA . VAL A 1 207 ? -16.577 32.663 1.905 1.00 36.30 207 VAL A CA 1
ATOM 1381 C C . VAL A 1 207 ? -17.832 32.847 2.736 1.00 33.26 207 VAL A C 1
ATOM 1382 O O . VAL A 1 207 ? -17.690 33.142 3.923 1.00 35.94 207 VAL A O 1
ATOM 1386 N N . THR A 1 208 ? -18.979 32.567 2.129 1.00 37.99 208 THR A N 1
ATOM 1387 C CA . THR A 1 208 ? -20.306 32.497 2.792 1.00 39.33 208 THR A CA 1
ATOM 1388 C C . THR A 1 208 ? -20.966 31.159 2.464 1.00 38.46 208 THR A C 1
ATOM 1389 O O . THR A 1 208 ? -20.987 30.784 1.288 1.00 40.88 208 THR A O 1
ATOM 1393 N N . ILE A 1 209 ? -21.462 30.443 3.479 1.00 36.31 209 ILE A N 1
ATOM 1394 C CA . ILE A 1 209 ? -22.231 29.184 3.296 1.00 35.63 209 ILE A CA 1
ATOM 1395 C C . ILE A 1 209 ? -23.682 29.471 3.638 1.00 37.08 209 ILE A C 1
ATOM 1396 O O . ILE A 1 209 ? -23.920 29.931 4.761 1.00 38.15 209 ILE A O 1
ATOM 1401 N N . SER A 1 210 ? -24.608 29.139 2.757 1.00 41.22 210 SER A N 1
ATOM 1402 C CA . SER A 1 210 ? -26.044 29.447 2.966 1.00 47.04 210 SER A CA 1
ATOM 1403 C C . SER A 1 210 ? -26.832 28.171 3.304 1.00 48.46 210 SER A C 1
ATOM 1404 O O . SER A 1 210 ? -27.948 28.285 3.874 1.00 46.87 210 SER A O 1
ATOM 1407 N N . SER A 1 211 ? -26.281 26.989 3.028 1.00 49.61 211 SER A N 1
ATOM 1408 C CA . SER A 1 211 ? -27.059 25.722 3.080 1.00 51.54 211 SER A CA 1
ATOM 1409 C C . SER A 1 211 ? -26.133 24.493 3.004 1.00 47.57 211 SER A C 1
ATOM 1410 O O . SER A 1 211 ? -26.384 23.383 3.518 1.00 44.82 211 SER A O 1
#

Nearest PDB structures (foldseek):
  3ri9-assembly1_A  TM=1.002E+00  e=9.770E-36  Aspergillus luchuensis
  1t6g-assembly1_C  TM=9.878E-01  e=3.643E-36  Aspergillus niger
  3ri8-assembly1_A  TM=1.003E+00  e=5.343E-35  Aspergillus luchuensis
  2qz2-assembly1_A  TM=1.002E+00  e=6.298E-35  Aspergillus niger
  1ukr-assembly2_B  TM=1.002E+00  e=7.424E-35  Aspergillus niger